Protein 3FRH (pdb70)

Structure (mmCIF, N/CA/C/O backbone):
data_3FRH
#
_entry.id   3FRH
#
_cell.length_a   50.856
_cell.length_b   48.304
_cell.length_c   54.558
_cell.angle_alpha   90.00
_cell.angle_beta   115.05
_cell.angle_gamma   90.00
#
_symmetry.space_group_name_H-M   'P 1 21 1'
#
loop_
_entity.id
_entity.type
_entity.pdbx_description
1 polymer '16S rRNA methylase'
2 non-polymer S-ADENOSYL-L-HOMOCYSTEINE
3 water water
#
loop_
_atom_site.group_PDB
_atom_site.id
_atom_site.type_symbol
_atom_site.label_atom_id
_atom_site.label_alt_id
_atom_site.label_comp_id
_atom_site.label_asym_id
_atom_site.label_entity_id
_atom_site.label_seq_id
_atom_site.pdbx_PDB_ins_code
_atom_site.Cartn_x
_atom_site.Cartn_y
_atom_site.Cartn_z
_atom_site.occupancy
_atom_site.B_iso_or_equiv
_atom_site.auth_seq_id
_atom_site.auth_comp_id
_atom_site.auth_asym_id
_atom_site.auth_atom_id
_atom_site.pdbx_PDB_model_num
ATOM 1 N N . TYR A 1 1 ? -13.165 9.416 29.586 1.00 23.27 -1 TYR A N 1
ATOM 2 C CA . TYR A 1 1 ? -13.461 8.880 28.260 1.00 23.13 -1 TYR A CA 1
ATOM 3 C C . TYR A 1 1 ? -14.513 9.731 27.556 1.00 20.90 -1 TYR A C 1
ATOM 4 O O . TYR A 1 1 ? -15.275 10.446 28.208 1.00 21.22 -1 TYR A O 1
ATOM 13 N N . PRO A 1 2 ? -14.556 9.668 26.214 1.00 18.31 0 PRO A N 1
ATOM 14 C CA . PRO A 1 2 ? -15.482 10.543 25.481 1.00 17.32 0 PRO A CA 1
ATOM 15 C C . PRO A 1 2 ? -16.954 10.198 25.734 1.00 16.95 0 PRO A C 1
ATOM 16 O O . PRO A 1 2 ? -17.388 9.054 25.583 1.00 17.47 0 PRO A O 1
ATOM 20 N N . MET A 1 3 ? -17.719 11.215 26.100 1.00 16.94 1 MET A N 1
ATOM 21 C CA . MET A 1 3 ? -19.105 11.036 26.493 1.00 17.49 1 MET A CA 1
ATOM 22 C C . MET A 1 3 ? -20.071 11.690 25.504 1.00 17.47 1 MET A C 1
ATOM 23 O O . MET A 1 3 ? -21.289 11.651 25.703 1.00 18.47 1 MET A O 1
ATOM 28 N N . ASN A 1 4 ? -19.519 12.267 24.437 1.00 16.85 2 ASN A N 1
ATOM 29 C CA . ASN A 1 4 ? -20.308 12.891 23.380 1.00 16.24 2 ASN A CA 1
ATOM 30 C C . ASN A 1 4 ? -19.562 12.787 22.049 1.00 14.20 2 ASN A C 1
ATOM 31 O O . ASN A 1 4 ? -18.380 12.432 22.018 1.00 13.57 2 ASN A O 1
ATOM 36 N N . ILE A 1 5 ? -20.255 13.085 20.954 1.00 13.23 3 ILE A N 1
ATOM 37 C CA . ILE A 1 5 ? -19.693 12.933 19.616 1.00 12.87 3 ILE A CA 1
ATOM 38 C C . ILE A 1 5 ? -18.434 13.775 19.420 1.00 12.49 3 ILE A C 1
ATOM 39 O O . ILE A 1 5 ? -17.427 13.286 18.907 1.00 11.85 3 ILE A O 1
ATOM 44 N N . ASN A 1 6 ? -18.486 15.043 19.807 1.00 13.65 4 ASN A N 1
ATOM 45 C CA . ASN A 1 6 ? -17.340 15.926 19.611 1.00 14.22 4 ASN A CA 1
ATOM 46 C C . ASN A 1 6 ? -16.069 15.404 20.278 1.00 13.65 4 ASN A C 1
ATOM 47 O O . ASN A 1 6 ? -14.991 15.401 19.683 1.00 13.86 4 ASN A O 1
ATOM 52 N N . ASP A 1 7 ? -16.202 14.963 21.521 1.00 13.86 5 ASP A N 1
ATOM 53 C CA . ASP A 1 7 ? -15.055 14.454 22.256 1.00 14.13 5 ASP A CA 1
ATOM 54 C C . ASP A 1 7 ? -14.562 13.125 21.681 1.00 13.57 5 ASP A C 1
ATOM 55 O O . ASP A 1 7 ? -13.363 12.862 21.647 1.00 13.59 5 ASP A O 1
ATOM 60 N N . ALA A 1 8 ? -15.484 12.290 21.219 1.00 12.54 6 ALA A N 1
ATOM 61 C CA . ALA A 1 8 ? -15.091 11.037 20.574 1.00 11.93 6 ALA A CA 1
ATOM 62 C C . ALA A 1 8 ? -14.335 11.313 19.271 1.00 11.12 6 ALA A C 1
ATOM 63 O O . ALA A 1 8 ? -13.352 10.645 18.951 1.00 12.01 6 ALA A O 1
ATOM 65 N N . LEU A 1 9 ? -14.814 12.300 18.517 1.00 10.90 7 LEU A N 1
ATOM 66 C CA . LEU A 1 9 ? -14.201 12.675 17.248 1.00 11.10 7 LEU A CA 1
ATOM 67 C C . LEU A 1 9 ? -12.762 13.125 17.465 1.00 11.26 7 LEU A C 1
ATOM 68 O O . LEU A 1 9 ? -11.839 12.704 16.757 1.00 11.55 7 LEU A O 1
ATOM 73 N N . THR A 1 10 ? -12.569 13.964 18.472 1.00 12.67 8 THR A N 1
ATOM 74 C CA . THR A 1 10 ? -11.241 14.460 18.792 1.00 14.69 8 THR A CA 1
ATOM 75 C C . THR A 1 10 ? -10.321 13.313 19.184 1.00 14.92 8 THR A C 1
ATOM 76 O O . THR A 1 10 ? -9.177 13.221 18.729 1.00 15.32 8 THR A O 1
ATOM 80 N N . SER A 1 11 ? -10.839 12.416 20.010 1.00 14.91 9 SER A N 1
ATOM 81 C CA . SER A 1 11 ? -10.068 11.265 20.450 1.00 16.21 9 SER A CA 1
ATOM 82 C C . SER A 1 11 ? -9.632 10.393 19.264 1.00 15.84 9 SER A C 1
ATOM 83 O O . SER A 1 11 ? -8.454 10.050 19.118 1.00 16.85 9 SER A O 1
ATOM 86 N N . ILE A 1 12 ? -10.584 10.042 18.408 1.00 14.32 10 ILE A N 1
ATOM 87 C CA . ILE A 1 12 ? -10.292 9.184 17.273 1.00 13.26 10 ILE A CA 1
ATOM 88 C C . ILE A 1 12 ? -9.291 9.826 16.309 1.00 12.88 10 ILE A C 1
ATOM 89 O O . ILE A 1 12 ? -8.361 9.176 15.849 1.00 13.61 10 ILE A O 1
ATOM 94 N N . LEU A 1 13 ? -9.456 11.114 16.032 1.00 12.98 11 LEU A N 1
ATOM 95 C CA . LEU A 1 13 ? -8.563 11.788 15.091 1.00 14.32 11 LEU A CA 1
ATOM 96 C C . LEU A 1 13 ? -7.164 11.989 15.658 1.00 15.85 11 LEU A C 1
ATOM 97 O O . LEU A 1 13 ? -6.212 12.187 14.909 1.00 16.78 11 LEU A O 1
ATOM 102 N N . ALA A 1 14 ? -7.042 11.929 16.981 1.00 16.51 12 ALA A N 1
ATOM 103 C CA . ALA A 1 14 ? -5.738 12.055 17.633 1.00 18.13 12 ALA A CA 1
ATOM 104 C C . ALA A 1 14 ? -4.991 10.724 17.645 1.00 19.05 12 ALA A C 1
ATOM 105 O O . ALA A 1 14 ? -3.781 10.684 17.883 1.00 20.23 12 ALA A O 1
ATOM 107 N N . SER A 1 15 ? -5.708 9.631 17.411 1.00 19.09 13 SER A N 1
ATOM 108 C CA . SER A 1 15 ? -5.107 8.302 17.476 1.00 19.09 13 SER A CA 1
ATOM 109 C C . SER A 1 15 ? -4.143 8.073 16.314 1.00 19.52 13 SER A C 1
ATOM 110 O O . SER A 1 15 ? -4.321 8.630 15.235 1.00 20.19 13 SER A O 1
ATOM 113 N N . LYS A 1 16 ? -3.109 7.263 16.523 1.00 20.33 14 LYS A N 1
ATOM 114 C CA . LYS A 1 16 ? -2.207 6.972 15.414 1.00 21.50 14 LYS A CA 1
ATOM 115 C C . LYS A 1 16 ? -2.933 6.227 14.290 1.00 20.53 14 LYS A C 1
ATOM 116 O O . LYS A 1 16 ? -2.652 6.432 13.112 1.00 21.26 14 LYS A O 1
ATOM 122 N N . LYS A 1 17 ? -3.898 5.394 14.660 1.00 19.29 15 LYS A N 1
ATOM 123 C CA . LYS A 1 17 ? -4.613 4.575 13.687 1.00 18.46 15 LYS A CA 1
ATOM 124 C C . LYS A 1 17 ? -5.462 5.391 12.699 1.00 16.05 15 LYS A C 1
ATOM 125 O O . LYS A 1 17 ? -5.444 5.128 11.498 1.00 15.93 15 LYS A O 1
ATOM 131 N N . TYR A 1 18 ? -6.187 6.389 13.199 1.00 14.06 16 TYR A N 1
ATOM 132 C CA . TYR A 1 18 ? -7.206 7.076 12.411 1.00 12.73 16 TYR A CA 1
ATOM 133 C C . TYR A 1 18 ? -6.889 8.531 12.090 1.00 12.16 16 TYR A C 1
ATOM 134 O O . TYR A 1 18 ? -7.711 9.229 11.502 1.00 12.08 16 TYR A O 1
ATOM 143 N N . ARG A 1 19 ? -5.690 8.991 12.417 1.00 13.07 17 ARG A N 1
ATOM 144 C CA . ARG A 1 19 ? -5.411 10.406 12.254 1.00 13.74 17 ARG A CA 1
ATOM 145 C C . ARG A 1 19 ? -5.452 10.927 10.811 1.00 12.45 17 ARG A C 1
ATOM 146 O O . ARG A 1 19 ? -5.637 12.130 10.607 1.00 13.31 17 ARG A O 1
ATOM 154 N N . ALA A 1 20 ? -5.282 10.054 9.820 1.00 11.24 18 ALA A N 1
ATOM 155 C CA . ALA A 1 20 ? -5.302 10.499 8.429 1.00 10.23 18 ALA A CA 1
ATOM 156 C C . ALA A 1 20 ? -6.682 10.382 7.779 1.00 8.17 18 ALA A C 1
ATOM 157 O O . ALA A 1 20 ? -6.832 10.673 6.594 1.00 8.61 18 ALA A O 1
ATOM 159 N N . LEU A 1 21 ? -7.684 9.958 8.540 1.00 7.70 19 LEU A N 1
ATOM 160 C CA . LEU A 1 21 ? -9.040 9.811 8.013 1.00 8.33 19 LEU A CA 1
ATOM 161 C C . LEU A 1 21 ? -9.769 11.136 7.876 1.00 7.45 19 LEU A C 1
ATOM 162 O O . LEU A 1 21 ? -9.665 12.018 8.724 1.00 9.01 19 LEU A O 1
ATOM 167 N N . CYS A 1 22 ? -10.557 11.260 6.816 1.00 7.01 20 CYS A N 1
ATOM 168 C CA . CYS A 1 22 ? -11.453 12.389 6.639 1.00 6.88 20 CYS A CA 1
ATOM 169 C C . CYS A 1 22 ? -12.252 12.641 7.922 1.00 7.01 20 CYS A C 1
ATOM 170 O O . CYS A 1 22 ? -12.973 11.767 8.382 1.00 7.11 20 CYS A O 1
ATOM 173 N N . PRO A 1 23 ? -12.146 13.844 8.507 1.00 7.80 21 PRO A N 1
ATOM 174 C CA . PRO A 1 23 ? -12.917 14.106 9.732 1.00 8.36 21 PRO A CA 1
ATOM 175 C C . PRO A 1 23 ? -14.430 13.943 9.544 1.00 7.70 21 PRO A C 1
ATOM 176 O O . PRO A 1 23 ? -15.118 13.519 10.475 1.00 8.32 21 PRO A O 1
ATOM 180 N N . ASP A 1 24 ? -14.940 14.262 8.355 1.00 8.05 22 ASP A N 1
ATOM 181 C CA . ASP A 1 24 ? -16.362 14.091 8.081 1.00 8.09 22 ASP A CA 1
ATOM 182 C C . ASP A 1 24 ? -16.789 12.639 8.204 1.00 6.85 22 ASP A C 1
ATOM 183 O O . ASP A 1 24 ? -17.910 12.356 8.629 1.00 7.18 22 ASP A O 1
ATOM 188 N N . THR A 1 25 ? -15.920 11.720 7.787 1.00 6.35 23 THR A N 1
ATOM 189 C CA . THR A 1 25 ? -16.203 10.301 7.910 1.00 5.92 23 THR A CA 1
ATOM 190 C C . THR A 1 25 ? -16.333 9.904 9.371 1.00 5.90 23 THR A C 1
ATOM 191 O O . THR A 1 25 ? -17.249 9.179 9.766 1.00 6.43 23 THR A O 1
ATOM 195 N N . VAL A 1 26 ? -15.377 10.355 10.179 1.00 6.43 24 VAL A N 1
ATOM 196 C CA . VAL A 1 26 ? -15.417 10.034 11.594 1.00 6.95 24 VAL A CA 1
ATOM 197 C C . VAL A 1 26 ? -16.699 10.569 12.226 1.00 6.80 24 VAL A C 1
ATOM 198 O O . VAL A 1 26 ? -17.378 9.859 12.966 1.00 7.33 24 VAL A O 1
ATOM 202 N N . ARG A 1 27 ? -17.059 11.808 11.906 1.00 7.03 25 ARG A N 1
ATOM 203 C CA . ARG A 1 27 ? -18.274 12.357 12.477 1.00 7.83 25 ARG A CA 1
ATOM 204 C C . ARG A 1 27 ? -19.518 11.642 11.963 1.00 7.45 25 ARG A C 1
ATOM 205 O O . ARG A 1 27 ? -20.444 11.390 12.737 1.00 8.06 25 ARG A O 1
ATOM 213 N N . ARG A 1 28 ? -19.545 11.306 10.672 1.00 7.65 26 ARG A N 1
ATOM 214 C CA . ARG A 1 28 ? -20.685 10.593 10.096 1.00 7.83 26 ARG A CA 1
ATOM 215 C C . ARG A 1 28 ? -20.932 9.281 10.823 1.00 7.20 26 ARG A C 1
ATOM 216 O O . ARG A 1 28 ? -22.056 8.978 11.232 1.00 8.23 26 ARG A O 1
ATOM 224 N N . ILE A 1 29 ? -19.868 8.508 10.987 1.00 6.83 27 ILE A N 1
ATOM 225 C CA . ILE A 1 29 ? -19.985 7.222 11.644 1.00 7.38 27 ILE A CA 1
ATOM 226 C C . ILE A 1 29 ? -20.371 7.377 13.115 1.00 6.48 27 ILE A C 1
ATOM 227 O O . ILE A 1 29 ? -21.246 6.679 13.609 1.00 7.00 27 ILE A O 1
ATOM 232 N N . LEU A 1 30 ? -19.720 8.287 13.826 1.00 6.39 28 LEU A N 1
ATOM 233 C CA . LEU A 1 30 ? -20.064 8.488 15.233 1.00 6.48 28 LEU A CA 1
ATOM 234 C C . LEU A 1 30 ? -21.514 8.899 15.388 1.00 6.57 28 LEU A C 1
ATOM 235 O O . LEU A 1 30 ? -22.186 8.462 16.322 1.00 7.21 28 LEU A O 1
ATOM 240 N N . THR A 1 31 ? -21.998 9.773 14.509 1.00 6.37 29 THR A N 1
ATOM 241 C CA . THR A 1 31 ? -23.352 10.288 14.631 1.00 7.63 29 THR A CA 1
ATOM 242 C C . THR A 1 31 ? -24.359 9.176 14.349 1.00 7.30 29 THR A C 1
ATOM 243 O O . THR A 1 31 ? -25.350 9.032 15.073 1.00 8.25 29 THR A O 1
ATOM 247 N N . GLU A 1 32 ? -24.111 8.381 13.315 1.00 7.32 30 GLU A N 1
ATOM 248 C CA . GLU A 1 32 ? -24.984 7.254 13.041 1.00 8.95 30 GLU A CA 1
ATOM 249 C C . GLU A 1 32 ? -24.985 6.294 14.221 1.00 8.54 30 GLU A C 1
ATOM 250 O O . GLU A 1 32 ? -26.042 5.814 14.655 1.00 9.49 30 GLU A O 1
ATOM 256 N N . GLU A 1 33 ? -23.801 5.975 14.734 1.00 7.56 31 GLU A N 1
ATOM 257 C CA . GLU A 1 33 ? -23.746 5.038 15.845 1.00 7.84 31 GLU A CA 1
ATOM 258 C C . GLU A 1 33 ? -24.443 5.598 17.090 1.00 8.17 31 GLU A C 1
ATOM 259 O O . GLU A 1 33 ? -25.108 4.859 17.817 1.00 9.04 31 GLU A O 1
ATOM 265 N N . TRP A 1 34 ? -24.307 6.896 17.338 1.00 7.96 32 TRP A N 1
ATOM 266 C CA . TRP A 1 34 ? -24.941 7.500 18.504 1.00 8.73 32 TRP A CA 1
ATOM 267 C C . TRP A 1 34 ? -26.460 7.316 18.455 1.00 8.77 32 TRP A C 1
ATOM 268 O O . TRP A 1 34 ? -27.119 7.175 19.496 1.00 9.38 32 TRP A O 1
ATOM 279 N N . GLY A 1 35 ? -27.001 7.308 17.242 1.00 8.63 33 GLY A N 1
ATOM 280 C CA . GLY A 1 35 ? -28.426 7.153 17.048 1.00 9.86 33 GLY A CA 1
ATOM 281 C C . GLY A 1 35 ? -28.990 5.800 17.435 1.00 9.96 33 GLY A C 1
ATOM 282 O O . GLY A 1 35 ? -30.212 5.635 17.491 1.00 11.63 33 GLY A O 1
ATOM 283 N N . ARG A 1 36 ? -28.116 4.834 17.715 1.00 9.42 34 ARG A N 1
ATOM 284 C CA . ARG A 1 36 ? -28.555 3.507 18.140 1.00 10.12 34 ARG A CA 1
ATOM 285 C C . ARG A 1 36 ? -28.859 3.452 19.638 1.00 9.82 34 ARG A C 1
ATOM 286 O O . ARG A 1 36 ? -29.356 2.446 20.141 1.00 10.31 34 ARG A O 1
ATOM 294 N N . HIS A 1 37 ? -28.547 4.531 20.353 1.00 8.70 35 HIS A N 1
ATOM 295 C CA . HIS A 1 37 ? -28.924 4.667 21.772 1.00 9.49 35 HIS A CA 1
ATOM 296 C C . HIS A 1 37 ? -28.289 3.616 22.678 1.00 9.39 35 HIS A C 1
ATOM 297 O O . HIS A 1 37 ? -28.901 3.134 23.620 1.00 10.58 35 HIS A O 1
ATOM 304 N N . LYS A 1 38 ? -27.037 3.291 22.391 1.00 9.03 36 LYS A N 1
ATOM 305 C CA . LYS A 1 38 ? -26.214 2.483 23.276 1.00 9.17 36 LYS A CA 1
ATOM 306 C C . LYS A 1 38 ? -25.381 3.414 24.156 1.00 9.17 36 LYS A C 1
ATOM 307 O O . LYS A 1 38 ? -25.353 4.623 23.949 1.00 9.87 36 LYS A O 1
ATOM 313 N N . SER A 1 39 ? -24.683 2.859 25.138 1.00 9.21 37 SER A N 1
ATOM 314 C CA . SER A 1 39 ? -23.853 3.703 26.003 1.00 9.50 37 SER A CA 1
ATOM 315 C C . SER A 1 39 ? -22.760 4.416 25.214 1.00 9.22 37 SER A C 1
ATOM 316 O O . SER A 1 39 ? -22.331 3.930 24.164 1.00 9.03 37 SER A O 1
ATOM 319 N N . PRO A 1 40 ? -22.276 5.568 25.721 1.00 8.91 38 PRO A N 1
ATOM 320 C CA . PRO A 1 40 ? -21.156 6.214 25.031 1.00 8.94 38 PRO A CA 1
ATOM 321 C C . PRO A 1 40 ? -19.972 5.263 24.809 1.00 8.61 38 PRO A C 1
ATOM 322 O O . PRO A 1 40 ? -19.389 5.252 23.712 1.00 9.22 38 PRO A O 1
ATOM 326 N N . LYS A 1 41 ? -19.625 4.455 25.805 1.00 9.30 39 LYS A N 1
ATOM 327 C CA . LYS A 1 41 ? -18.519 3.531 25.640 1.00 10.36 39 LYS A CA 1
ATOM 328 C C . LYS A 1 41 ? -18.758 2.549 24.486 1.00 10.25 39 LYS A C 1
ATOM 329 O O . LYS A 1 41 ? -17.896 2.367 23.623 1.00 10.36 39 LYS A O 1
ATOM 335 N N . GLN A 1 42 ? -19.929 1.924 24.456 1.00 9.52 40 GLN A N 1
ATOM 336 C CA . GLN A 1 42 ? -20.226 0.942 23.411 1.00 9.69 40 GLN A CA 1
ATOM 337 C C . GLN A 1 42 ? -20.302 1.610 22.042 1.00 9.29 40 GLN A C 1
ATOM 338 O O . GLN A 1 42 ? -19.894 1.041 21.032 1.00 9.52 40 GLN A O 1
ATOM 344 N N . THR A 1 43 ? -20.829 2.821 22.019 1.00 8.68 41 THR A N 1
ATOM 345 C CA . THR A 1 43 ? -20.992 3.564 20.784 1.00 8.48 41 THR A CA 1
ATOM 346 C C . THR A 1 43 ? -19.642 3.876 20.162 1.00 7.77 41 THR A C 1
ATOM 347 O O . THR A 1 43 ? -19.452 3.708 18.956 1.00 8.09 41 THR A O 1
ATOM 351 N N . VAL A 1 44 ? -18.704 4.353 20.970 1.00 8.37 42 VAL A N 1
ATOM 352 C CA . VAL A 1 44 ? -17.387 4.694 20.457 1.00 9.80 42 VAL A CA 1
ATOM 353 C C . VAL A 1 44 ? -16.676 3.438 19.952 1.00 10.07 42 VAL A C 1
ATOM 354 O O . VAL A 1 44 ? -16.004 3.466 18.916 1.00 10.41 42 VAL A O 1
ATOM 358 N N . GLU A 1 45 ? -16.845 2.328 20.662 1.00 11.26 43 GLU A N 1
ATOM 359 C CA . GLU A 1 45 ? -16.275 1.066 20.218 1.00 12.04 43 GLU A CA 1
ATOM 360 C C . GLU A 1 45 ? -16.876 0.630 18.877 1.00 10.65 43 GLU A C 1
ATOM 361 O O . GLU A 1 45 ? -16.154 0.189 17.980 1.00 10.89 43 GLU A O 1
ATOM 367 N N . ALA A 1 46 ? -18.192 0.771 18.729 1.00 9.88 44 ALA A N 1
ATOM 368 C CA . ALA A 1 46 ? -18.860 0.410 17.478 1.00 9.60 44 ALA A CA 1
ATOM 369 C C . ALA A 1 46 ? -18.382 1.288 16.334 1.00 8.80 44 ALA A C 1
ATOM 370 O O . ALA A 1 46 ? -18.190 0.824 15.209 1.00 9.46 44 ALA A O 1
ATOM 372 N N . ALA A 1 47 ? -18.187 2.564 16.622 1.00 8.61 45 ALA A N 1
ATOM 373 C CA . ALA A 1 47 ? -17.676 3.486 15.616 1.00 8.49 45 ALA A CA 1
ATOM 374 C C . ALA A 1 47 ? -16.259 3.093 15.194 1.00 8.29 45 ALA A C 1
ATOM 375 O O . ALA A 1 47 ? -15.953 3.062 14.004 1.00 8.51 45 ALA A O 1
ATOM 377 N N . ARG A 1 48 ? -15.391 2.797 16.162 1.00 8.72 46 ARG A N 1
ATOM 378 C CA . ARG A 1 48 ? -14.035 2.387 15.835 1.00 9.60 46 ARG A CA 1
ATOM 379 C C . ARG A 1 48 ? -14.025 1.125 14.985 1.00 9.70 46 ARG A C 1
ATOM 380 O O . ARG A 1 48 ? -13.230 1.012 14.053 1.00 10.17 46 ARG A O 1
ATOM 388 N N . THR A 1 49 ? -14.903 0.177 15.296 1.00 10.20 47 THR A N 1
ATOM 389 C CA . THR A 1 49 ? -15.002 -1.044 14.504 1.00 11.05 47 THR A CA 1
ATOM 390 C C . THR A 1 49 ? -15.367 -0.728 13.056 1.00 10.67 47 THR A C 1
ATOM 391 O O . THR A 1 49 ? -14.797 -1.297 12.122 1.00 11.24 47 THR A O 1
ATOM 395 N N . ARG A 1 50 ? -16.314 0.184 12.865 1.00 9.57 48 ARG A N 1
ATOM 396 C CA . ARG A 1 50 ? -16.680 0.567 11.511 1.00 9.64 48 ARG A CA 1
ATOM 397 C C . ARG A 1 50 ? -15.549 1.280 10.803 1.00 8.68 48 ARG A C 1
ATOM 398 O O . ARG A 1 50 ? -15.298 1.021 9.627 1.00 9.65 48 ARG A O 1
ATOM 406 N N . LEU A 1 51 ? -14.867 2.185 11.497 1.00 8.59 49 LEU A N 1
ATOM 407 C CA . LEU A 1 51 ? -13.744 2.892 10.889 1.00 8.67 49 LEU A CA 1
ATOM 408 C C . LEU A 1 51 ? -12.620 1.933 10.509 1.00 9.18 49 LEU A C 1
ATOM 409 O O . LEU A 1 51 ? -11.973 2.103 9.481 1.00 10.10 49 LEU A O 1
ATOM 414 N N . HIS A 1 52 ? -12.406 0.915 11.328 1.00 9.99 50 HIS A N 1
ATOM 415 C CA . HIS A 1 52 ? -11.428 -0.100 11.022 1.00 11.59 50 HIS A CA 1
ATOM 416 C C . HIS A 1 52 ? -11.752 -0.780 9.685 1.00 11.56 50 HIS A C 1
ATOM 417 O O . HIS A 1 52 ? -10.858 -1.012 8.859 1.00 12.64 50 HIS A O 1
ATOM 424 N N . GLY A 1 53 ? -13.034 -1.063 9.458 1.00 12.11 51 GLY A N 1
ATOM 425 C CA . GLY A 1 53 ? -13.472 -1.659 8.208 1.00 12.74 51 GLY A CA 1
ATOM 426 C C . GLY A 1 53 ? -13.337 -0.720 7.021 1.00 12.36 51 GLY A C 1
ATOM 427 O O . GLY A 1 53 ? -12.972 -1.135 5.930 1.00 13.87 51 GLY A O 1
ATOM 428 N N . ILE A 1 54 ? -13.633 0.555 7.243 1.00 11.71 52 ILE A N 1
ATOM 429 C CA . ILE A 1 54 ? -13.554 1.561 6.196 1.00 11.99 52 ILE A CA 1
ATOM 430 C C . ILE A 1 54 ? -12.101 1.803 5.776 1.00 12.78 52 ILE A C 1
ATOM 431 O O . ILE A 1 54 ? -11.794 1.886 4.586 1.00 12.61 52 ILE A O 1
ATOM 436 N N . CYS A 1 55 ? -11.208 1.914 6.754 1.00 15.51 53 CYS A N 1
ATOM 437 C CA . CYS A 1 55 ? -9.790 2.029 6.447 1.00 17.44 53 CYS A CA 1
ATOM 438 C C . CYS A 1 55 ? -9.306 0.764 5.767 1.00 17.42 53 CYS A C 1
ATOM 439 O O . CYS A 1 55 ? -8.515 0.812 4.824 1.00 18.71 53 CYS A O 1
ATOM 442 N N . GLY A 1 56 ? -9.782 -0.370 6.255 1.00 18.07 54 GLY A N 1
ATOM 443 C CA . GLY A 1 56 ? -9.508 -1.646 5.635 1.00 17.36 54 GLY A CA 1
ATOM 444 C C . GLY A 1 56 ? -8.039 -1.995 5.625 1.00 15.57 54 GLY A C 1
ATOM 445 O O . GLY A 1 56 ? -7.257 -1.572 6.474 1.00 17.72 54 GLY A O 1
ATOM 446 N N . ALA A 1 57 ? -7.665 -2.774 4.631 1.00 12.13 55 ALA A N 1
ATOM 447 C CA . ALA A 1 57 ? -6.338 -3.337 4.558 1.00 9.50 55 ALA A CA 1
ATOM 448 C C . ALA A 1 57 ? -5.605 -2.801 3.328 1.00 6.94 55 ALA A C 1
ATOM 449 O O . ALA A 1 57 ? -4.618 -3.382 2.889 1.00 7.15 55 ALA A O 1
ATOM 451 N N . TYR A 1 58 ? -6.066 -1.691 2.769 1.00 6.78 56 TYR A N 1
ATOM 452 C CA . TYR A 1 58 ? -5.511 -1.244 1.494 1.00 6.68 56 TYR A CA 1
ATOM 453 C C . TYR A 1 58 ? -4.052 -0.813 1.570 1.00 6.67 56 TYR A C 1
ATOM 454 O O . TYR A 1 58 ? -3.263 -1.133 0.667 1.00 7.61 56 TYR A O 1
ATOM 463 N N . VAL A 1 59 ? -3.736 -0.045 2.613 1.00 6.79 57 VAL A N 1
ATOM 464 C CA . VAL A 1 59 ? -2.419 0.557 2.797 1.00 6.96 57 VAL A CA 1
ATOM 465 C C . VAL A 1 59 ? -2.110 0.635 4.282 1.00 7.24 57 VAL A C 1
ATOM 466 O O . VAL A 1 59 ? -2.989 0.443 5.129 1.00 8.45 57 VAL A O 1
ATOM 470 N N . THR A 1 60 ? -0.853 0.933 4.585 1.00 7.00 58 THR A N 1
ATOM 471 C CA . THR A 1 60 ? -0.425 1.250 5.944 1.00 7.82 58 THR A CA 1
ATOM 472 C C . THR A 1 60 ? 0.487 2.467 5.861 1.00 7.81 58 THR A C 1
ATOM 473 O O . THR A 1 60 ? 0.939 2.835 4.778 1.00 7.90 58 THR A O 1
ATOM 477 N N . PRO A 1 61 ? 0.816 3.077 7.010 1.00 8.76 59 PRO A N 1
ATOM 478 C CA . PRO A 1 61 ? 1.779 4.185 6.949 1.00 9.54 59 PRO A CA 1
ATOM 479 C C . PRO A 1 61 ? 3.089 3.777 6.271 1.00 9.83 59 PRO A C 1
ATOM 480 O O . PRO A 1 61 ? 3.647 4.543 5.482 1.00 9.96 59 PRO A O 1
ATOM 484 N N . GLU A 1 62 ? 3.561 2.571 6.552 1.00 9.41 60 GLU A N 1
ATOM 485 C CA . GLU A 1 62 ? 4.785 2.096 5.931 1.00 9.60 60 GLU A CA 1
ATOM 486 C C . GLU A 1 62 ? 4.636 1.840 4.436 1.00 8.27 60 GLU A C 1
ATOM 487 O O . GLU A 1 62 ? 5.552 2.150 3.673 1.00 9.24 60 GLU A O 1
ATOM 493 N N . SER A 1 63 ? 3.504 1.290 4.001 1.00 7.74 61 SER A N 1
ATOM 494 C CA . SER A 1 63 ? 3.346 1.083 2.557 1.00 7.73 61 SER A CA 1
ATOM 495 C C . SER A 1 63 ? 3.239 2.409 1.805 1.00 7.27 61 SER A C 1
ATOM 496 O O . SER A 1 63 ? 3.686 2.520 0.664 1.00 7.60 61 SER A O 1
ATOM 499 N N . LEU A 1 64 ? 2.649 3.413 2.442 1.00 7.30 62 LEU A N 1
ATOM 500 C CA . LEU A 1 64 ? 2.543 4.732 1.834 1.00 7.93 62 LEU A CA 1
ATOM 501 C C . LEU A 1 64 ? 3.923 5.381 1.712 1.00 8.01 62 LEU A C 1
ATOM 502 O O . LEU A 1 64 ? 4.247 5.995 0.700 1.00 8.58 62 LEU A O 1
ATOM 507 N N . LYS A 1 65 ? 4.737 5.236 2.755 1.00 8.81 63 LYS A N 1
ATOM 508 C CA . LYS A 1 65 ? 6.099 5.737 2.712 1.00 9.42 63 LYS A CA 1
ATOM 509 C C . LYS A 1 65 ? 6.873 5.044 1.580 1.00 8.98 63 LYS A C 1
ATOM 510 O O . LYS A 1 65 ? 7.622 5.679 0.834 1.00 10.37 63 LYS A O 1
ATOM 516 N N . ALA A 1 66 ? 6.687 3.738 1.452 1.00 8.70 64 ALA A N 1
ATOM 517 C CA . ALA A 1 66 ? 7.364 3.003 0.398 1.00 8.90 64 ALA A CA 1
ATOM 518 C C . ALA A 1 66 ? 6.870 3.410 -0.986 1.00 8.71 64 ALA A C 1
ATOM 519 O O . ALA A 1 66 ? 7.646 3.432 -1.947 1.00 9.74 64 ALA A O 1
ATOM 521 N N . ALA A 1 67 ? 5.582 3.732 -1.100 1.00 8.14 65 ALA A N 1
ATOM 522 C CA . ALA A 1 67 ? 5.060 4.185 -2.385 1.00 8.22 65 ALA A CA 1
ATOM 523 C C . ALA A 1 67 ? 5.668 5.528 -2.786 1.00 8.25 65 ALA A C 1
ATOM 524 O O . ALA A 1 67 ? 6.016 5.740 -3.949 1.00 9.09 65 ALA A O 1
ATOM 526 N N . ALA A 1 68 ? 5.794 6.436 -1.824 1.00 8.80 66 ALA A N 1
ATOM 527 C CA . ALA A 1 68 ? 6.459 7.711 -2.068 1.00 10.23 66 ALA A CA 1
ATOM 528 C C . ALA A 1 68 ? 7.915 7.537 -2.507 1.00 10.73 66 ALA A C 1
ATOM 529 O O . ALA A 1 68 ? 8.383 8.209 -3.428 1.00 11.09 66 ALA A O 1
ATOM 531 N N . ALA A 1 69 ? 8.629 6.629 -1.851 1.00 11.07 67 ALA A N 1
ATOM 532 C CA . ALA A 1 69 ? 10.007 6.339 -2.226 1.00 11.74 67 ALA A CA 1
ATOM 533 C C . ALA A 1 69 ? 10.072 5.791 -3.650 1.00 11.65 67 ALA A C 1
ATOM 534 O O . ALA A 1 69 ? 10.953 6.173 -4.427 1.00 13.15 67 ALA A O 1
ATOM 536 N N . ALA A 1 70 ? 9.140 4.907 -3.998 1.00 10.92 68 ALA A N 1
ATOM 537 C CA . ALA A 1 70 ? 9.092 4.353 -5.346 1.00 11.14 68 ALA A CA 1
ATOM 538 C C . ALA A 1 70 ? 8.889 5.459 -6.383 1.00 11.02 68 ALA A C 1
ATOM 539 O O . ALA A 1 70 ? 9.571 5.500 -7.408 1.00 12.06 68 ALA A O 1
ATOM 541 N N . LEU A 1 71 ? 7.946 6.355 -6.117 1.00 10.69 69 LEU A N 1
ATOM 542 C CA . LEU A 1 71 ? 7.705 7.476 -7.025 1.00 10.81 69 LEU A CA 1
ATOM 543 C C . LEU A 1 71 ? 8.927 8.373 -7.163 1.00 12.19 69 LEU A C 1
ATOM 544 O O . LEU A 1 71 ? 9.219 8.854 -8.250 1.00 12.65 69 LEU A O 1
ATOM 549 N N . SER A 1 72 ? 9.644 8.592 -6.068 1.00 13.07 70 SER A N 1
ATOM 550 C CA . SER A 1 72 ? 10.835 9.431 -6.121 1.00 15.54 70 SER A CA 1
ATOM 551 C C . SER A 1 72 ? 11.899 8.805 -7.016 1.00 16.19 70 SER A C 1
ATOM 552 O O . SER A 1 72 ? 12.703 9.510 -7.630 1.00 17.73 70 SER A O 1
ATOM 555 N N . ALA A 1 73 ? 11.893 7.477 -7.096 1.00 16.03 71 ALA A N 1
ATOM 556 C CA . ALA A 1 73 ? 12.816 6.745 -7.957 1.00 17.04 71 ALA A CA 1
ATOM 557 C C . ALA A 1 73 ? 12.250 6.529 -9.359 1.00 17.34 71 ALA A C 1
ATOM 558 O O . ALA A 1 73 ? 12.891 5.895 -10.192 1.00 18.79 71 ALA A O 1
ATOM 560 N N . GLY A 1 74 ? 11.043 7.031 -9.607 1.00 16.32 72 GLY A N 1
ATOM 561 C CA . GLY A 1 74 ? 10.415 6.911 -10.913 1.00 16.57 72 GLY A CA 1
ATOM 562 C C . GLY A 1 74 ? 9.728 5.581 -11.179 1.00 16.31 72 GLY A C 1
ATOM 563 O O . GLY A 1 74 ? 9.324 5.303 -12.308 1.00 18.44 72 GLY A O 1
ATOM 564 N N . ASP A 1 75 ? 9.569 4.770 -10.140 1.00 14.20 73 ASP A N 1
ATOM 565 C CA . ASP A 1 75 ? 9.002 3.428 -10.273 1.00 13.78 73 ASP A CA 1
ATOM 566 C C . ASP A 1 75 ? 7.501 3.438 -9.956 1.00 11.61 73 ASP A C 1
ATOM 567 O O . ASP A 1 75 ? 7.073 3.070 -8.855 1.00 10.98 73 ASP A O 1
ATOM 572 N N . VAL A 1 76 ? 6.709 3.866 -10.932 1.00 11.61 74 VAL A N 1
ATOM 573 C CA . VAL A 1 76 ? 5.271 4.015 -10.742 1.00 10.49 74 VAL A CA 1
ATOM 574 C C . VAL A 1 76 ? 4.605 2.657 -10.522 1.00 9.25 74 VAL A C 1
ATOM 575 O O . VAL A 1 76 ? 3.698 2.539 -9.692 1.00 9.15 74 VAL A O 1
ATOM 579 N N . LYS A 1 77 ? 5.060 1.629 -11.241 1.00 9.80 75 LYS A N 1
ATOM 580 C CA . LYS A 1 77 ? 4.499 0.292 -11.054 1.00 10.56 75 LYS A CA 1
ATOM 581 C C . LYS A 1 77 ? 4.647 -0.183 -9.608 1.00 9.72 75 LYS A C 1
ATOM 582 O O . LYS A 1 77 ? 3.718 -0.755 -9.047 1.00 9.72 75 LYS A O 1
ATOM 588 N N . LYS A 1 78 ? 5.820 0.036 -9.015 1.00 10.50 76 LYS A N 1
ATOM 589 C CA . LYS A 1 78 ? 6.026 -0.359 -7.635 1.00 10.81 76 LYS A CA 1
ATOM 590 C C . LYS A 1 78 ? 5.078 0.426 -6.721 1.00 9.19 76 LYS A C 1
ATOM 591 O O . LYS A 1 78 ? 4.481 -0.138 -5.801 1.00 9.34 76 LYS A O 1
ATOM 597 N N . ALA A 1 79 ? 4.936 1.724 -6.961 1.00 8.39 77 ALA A N 1
ATOM 598 C CA . ALA A 1 79 ? 3.996 2.499 -6.159 1.00 7.85 77 ALA A CA 1
ATOM 599 C C . ALA A 1 79 ? 2.571 1.930 -6.259 1.00 6.83 77 ALA A C 1
ATOM 600 O O . ALA A 1 79 ? 1.879 1.781 -5.251 1.00 7.26 77 ALA A O 1
ATOM 602 N N . LEU A 1 80 ? 2.131 1.620 -7.481 1.00 7.31 78 LEU A N 1
ATOM 603 C CA . LEU A 1 80 ? 0.812 1.018 -7.694 1.00 7.74 78 LEU A CA 1
ATOM 604 C C . LEU A 1 80 ? 0.667 -0.306 -6.947 1.00 8.22 78 LEU A C 1
ATOM 605 O O . LEU A 1 80 ? -0.401 -0.640 -6.448 1.00 9.16 78 LEU A O 1
ATOM 610 N N . SER A 1 81 ? 1.744 -1.068 -6.866 1.00 8.35 79 SER A N 1
ATOM 611 C CA . SER A 1 81 ? 1.666 -2.346 -6.185 1.00 9.39 79 SER A CA 1
ATOM 612 C C . SER A 1 81 ? 1.467 -2.200 -4.675 1.00 8.85 79 SER A C 1
ATOM 613 O O . SER A 1 81 ? 1.196 -3.191 -4.000 1.00 10.19 79 SER A O 1
ATOM 616 N N . LEU A 1 82 ? 1.608 -0.979 -4.154 1.00 7.81 80 LEU A N 1
ATOM 617 C CA . LEU A 1 82 ? 1.546 -0.728 -2.719 1.00 7.27 80 LEU A CA 1
ATOM 618 C C . LEU A 1 82 ? 0.179 -0.261 -2.209 1.00 7.28 80 LEU A C 1
ATOM 619 O O . LEU A 1 82 ? 0.051 0.094 -1.042 1.00 7.79 80 LEU A O 1
ATOM 624 N N . HIS A 1 83 ? -0.845 -0.286 -3.066 1.00 7.24 81 HIS A N 1
ATOM 625 C CA . HIS A 1 83 ? -2.235 -0.184 -2.618 1.00 6.88 81 HIS A CA 1
ATOM 626 C C . HIS A 1 83 ? -2.885 -1.489 -3.032 1.00 6.28 81 HIS A C 1
ATOM 627 O O . HIS A 1 83 ? -2.745 -1.896 -4.196 1.00 7.03 81 HIS A O 1
ATOM 634 N N . ALA A 1 84 ? -3.584 -2.158 -2.121 1.00 6.30 82 ALA A N 1
ATOM 635 C CA . ALA A 1 84 ? -4.119 -3.483 -2.441 1.00 6.83 82 ALA A CA 1
ATOM 636 C C . ALA A 1 84 ? -4.994 -3.512 -3.698 1.00 6.61 82 ALA A C 1
ATOM 637 O O . ALA A 1 84 ? -4.998 -4.499 -4.431 1.00 7.48 82 ALA A O 1
ATOM 639 N N . SER A 1 85 ? -5.780 -2.463 -3.92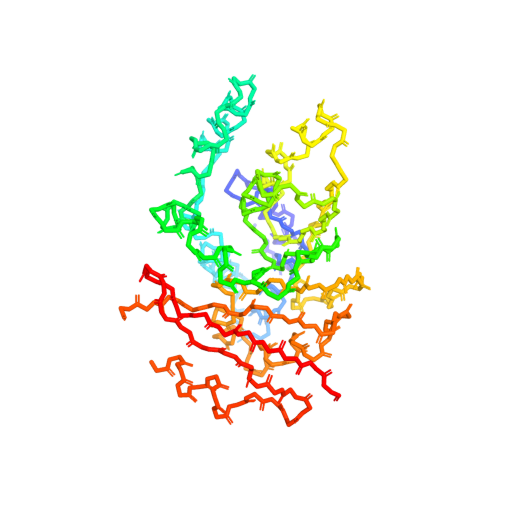9 1.00 6.68 83 SER A N 1
ATOM 640 C CA . SER A 1 85 ? -6.708 -2.476 -5.066 1.00 7.27 83 SER A CA 1
ATOM 641 C C . SER A 1 85 ? -5.998 -2.321 -6.414 1.00 7.85 83 SER A C 1
ATOM 642 O O . SER A 1 85 ? -6.366 -2.976 -7.381 1.00 10.25 83 SER A O 1
ATOM 645 N N . THR A 1 86 ? -5.001 -1.446 -6.475 1.00 7.37 84 THR A N 1
ATOM 646 C CA . THR A 1 86 ? -4.200 -1.312 -7.687 1.00 7.89 84 THR A CA 1
ATOM 647 C C . THR A 1 86 ? -3.281 -2.503 -7.894 1.00 8.61 84 THR A C 1
ATOM 648 O O . THR A 1 86 ? -3.014 -2.883 -9.041 1.00 10.08 84 THR A O 1
ATOM 652 N N . LYS A 1 87 ? -2.815 -3.124 -6.812 1.00 8.27 85 LYS A N 1
ATOM 653 C CA . LYS A 1 87 ? -1.989 -4.307 -6.962 1.00 8.92 85 LYS A CA 1
ATOM 654 C C . LYS A 1 87 ? -2.773 -5.414 -7.655 1.00 10.32 85 LYS A C 1
ATOM 655 O O . LYS A 1 87 ? -2.234 -6.084 -8.527 1.00 12.09 85 LYS A O 1
ATOM 661 N N . GLU A 1 88 ? -4.037 -5.596 -7.265 1.00 11.19 86 GLU A N 1
ATOM 662 C CA . GLU A 1 88 ? -4.949 -6.548 -7.916 1.00 13.14 86 GLU A CA 1
ATOM 663 C C . GLU A 1 88 ? -5.084 -6.277 -9.430 1.00 12.87 86 GLU A C 1
ATOM 664 O O . GLU A 1 88 ? -5.243 -7.206 -10.230 1.00 15.91 86 GLU A O 1
ATOM 670 N N . ARG A 1 89 ? -5.028 -4.996 -9.796 1.00 12.72 87 ARG A N 1
ATOM 671 C CA . ARG A 1 89 ? -5.236 -4.514 -11.172 1.00 12.49 87 ARG A CA 1
ATOM 672 C C . ARG A 1 89 ? -3.978 -4.634 -12.039 1.00 11.42 87 ARG A C 1
ATOM 673 O O . ARG A 1 89 ? -4.057 -4.558 -13.261 1.00 10.14 87 ARG A O 1
ATOM 681 N N . LEU A 1 90 ? -2.817 -4.784 -11.411 1.00 12.04 88 LEU A N 1
ATOM 682 C CA . LEU A 1 90 ? -1.565 -4.594 -12.134 1.00 13.06 88 LEU A CA 1
ATOM 683 C C . LEU A 1 90 ? -1.405 -5.477 -13.354 1.00 13.87 88 LEU A C 1
ATOM 684 O O . LEU A 1 90 ? -1.001 -5.006 -14.412 1.00 15.97 88 LEU A O 1
ATOM 689 N N . ALA A 1 91 ? -1.734 -6.753 -13.218 1.00 14.45 89 ALA A N 1
ATOM 690 C CA . ALA A 1 91 ? -1.485 -7.708 -14.294 1.00 17.05 89 ALA A CA 1
ATOM 691 C C . ALA A 1 91 ? -2.215 -7.383 -15.587 1.00 17.18 89 ALA A C 1
ATOM 692 O O . ALA A 1 91 ? -1.734 -7.719 -16.663 1.00 19.84 89 ALA A O 1
ATOM 694 N N . GLU A 1 92 ? -3.372 -6.737 -15.489 1.00 15.20 90 GLU A N 1
ATOM 695 C CA . GLU A 1 92 ? -4.183 -6.489 -16.669 1.00 15.89 90 GLU A CA 1
ATOM 696 C C . GLU A 1 92 ? -4.439 -4.992 -16.846 1.00 13.38 90 GLU A C 1
ATOM 697 O O . GLU A 1 92 ? -5.366 -4.585 -17.540 1.00 13.48 90 GLU A O 1
ATOM 703 N N . LEU A 1 93 ? -3.585 -4.172 -16.242 1.00 12.31 91 LEU A N 1
ATOM 704 C CA . LEU A 1 93 ? -3.809 -2.731 -16.189 1.00 11.43 91 LEU A CA 1
ATOM 705 C C . LEU A 1 93 ? -4.010 -2.077 -17.569 1.00 9.63 91 LEU A C 1
ATOM 706 O O . LEU A 1 93 ? -4.952 -1.307 -17.790 1.00 9.43 91 LEU A O 1
ATOM 711 N N . ASP A 1 94 ? -3.119 -2.374 -18.506 1.00 8.67 92 ASP A N 1
ATOM 712 C CA . ASP A 1 94 ? -3.257 -1.783 -19.826 1.00 8.89 92 ASP A CA 1
ATOM 713 C C . ASP A 1 94 ? -4.429 -2.360 -20.613 1.00 8.57 92 ASP A C 1
ATOM 714 O O . ASP A 1 94 ? -5.076 -1.642 -21.364 1.00 8.67 92 ASP A O 1
ATOM 719 N N . THR A 1 95 ? -4.741 -3.632 -20.399 1.00 9.01 93 THR A N 1
ATOM 720 C CA . THR A 1 95 ? -5.932 -4.206 -21.015 1.00 10.06 93 THR A CA 1
ATOM 721 C C . THR A 1 95 ? -7.173 -3.459 -20.530 1.00 8.56 93 THR A C 1
ATOM 722 O O . THR A 1 95 ? -8.073 -3.125 -21.316 1.00 8.53 93 THR A O 1
ATOM 726 N N . LEU A 1 96 ? -7.214 -3.182 -19.229 1.00 8.16 94 LEU A N 1
ATOM 727 C CA . LEU A 1 96 ? -8.348 -2.478 -18.645 1.00 7.79 94 LEU A CA 1
ATOM 728 C C . LEU A 1 96 ? -8.511 -1.087 -19.249 1.00 6.40 94 LEU A C 1
ATOM 729 O O . LEU A 1 96 ? -9.594 -0.720 -19.697 1.00 7.29 94 LEU A O 1
ATOM 734 N N . TYR A 1 97 ? -7.444 -0.294 -19.224 1.00 6.40 95 TYR A N 1
ATOM 735 C CA . TYR A 1 97 ? -7.557 1.050 -19.753 1.00 6.51 95 TYR A CA 1
ATOM 736 C C . TYR A 1 97 ? -7.726 1.099 -21.279 1.00 6.21 95 TYR A C 1
ATOM 737 O O . TYR A 1 97 ? -8.385 1.998 -21.786 1.00 6.86 95 TYR A O 1
ATOM 746 N N . ASP A 1 98 ? -7.163 0.131 -21.998 1.00 6.79 96 ASP A N 1
ATOM 747 C CA . ASP A 1 98 ? -7.431 0.033 -23.440 1.00 7.52 96 ASP A CA 1
ATOM 748 C C . ASP A 1 98 ? -8.941 -0.116 -23.663 1.00 7.38 96 ASP A C 1
ATOM 749 O O . ASP A 1 98 ? -9.518 0.496 -24.571 1.00 9.02 96 ASP A O 1
ATOM 754 N N . PHE A 1 99 ? -9.577 -0.948 -22.847 1.00 7.55 97 PHE A N 1
ATOM 755 C CA . PHE A 1 99 ? -11.016 -1.180 -22.946 1.00 7.88 97 PHE A CA 1
ATOM 756 C C . PHE A 1 99 ? -11.816 0.088 -22.633 1.00 7.29 97 PHE A C 1
ATOM 757 O O . PHE A 1 99 ? -12.717 0.487 -23.371 1.00 8.39 97 PHE A O 1
ATOM 765 N N . ILE A 1 100 ? -11.459 0.757 -21.546 1.00 6.86 98 ILE A N 1
ATOM 766 C CA . ILE A 1 100 ? -12.202 1.937 -21.136 1.00 6.95 98 ILE A CA 1
ATOM 767 C C . ILE A 1 100 ? -12.030 3.070 -22.145 1.00 6.63 98 ILE A C 1
ATOM 768 O O . ILE A 1 100 ? -12.984 3.791 -22.435 1.00 7.49 98 ILE A O 1
ATOM 773 N N . PHE A 1 101 ? -10.823 3.207 -22.686 1.00 6.71 99 PHE A N 1
ATOM 774 C CA . PHE A 1 101 ? -10.495 4.344 -23.546 1.00 7.18 99 PHE A CA 1
ATOM 775 C C . PHE A 1 101 ? -10.597 4.028 -25.041 1.00 8.16 99 PHE A C 1
ATOM 776 O O . PHE A 1 101 ? -10.156 4.807 -25.882 1.00 8.84 99 PHE A O 1
ATOM 784 N N . SER A 1 102 ? -11.168 2.884 -25.395 1.00 9.23 100 SER A N 1
ATOM 785 C CA . SER A 1 102 ? -11.128 2.455 -26.790 1.00 11.38 100 SER A CA 1
ATOM 786 C C . SER A 1 102 ? -11.726 3.479 -27.758 1.00 11.80 100 SER A C 1
ATOM 787 O O . SER A 1 102 ? -11.173 3.730 -28.823 1.00 13.94 100 SER A O 1
ATOM 790 N N . ALA A 1 103 ? -12.848 4.079 -27.392 1.00 11.69 101 ALA A N 1
ATOM 791 C CA . ALA A 1 103 ? -13.495 5.042 -28.277 1.00 12.69 101 ALA A CA 1
ATOM 792 C C . ALA A 1 103 ? -12.820 6.409 -28.229 1.00 12.68 101 ALA A C 1
ATOM 793 O O . ALA A 1 103 ? -12.748 7.114 -29.235 1.00 13.82 101 ALA A O 1
ATOM 795 N N . GLU A 1 104 ? -12.332 6.782 -27.053 1.00 11.86 102 GLU A N 1
ATOM 796 C CA . GLU A 1 104 ? -11.762 8.102 -26.853 1.00 11.69 102 GLU A CA 1
ATOM 797 C C . GLU A 1 104 ? -10.980 8.096 -25.547 1.00 10.08 102 GLU A C 1
ATOM 798 O O . GLU A 1 104 ? -11.415 7.515 -24.541 1.00 10.85 102 GLU A O 1
ATOM 804 N N . THR A 1 105 ? -9.819 8.736 -25.556 1.00 9.23 103 THR A N 1
ATOM 805 C CA . THR A 1 105 ? -9.087 8.951 -24.323 1.00 9.14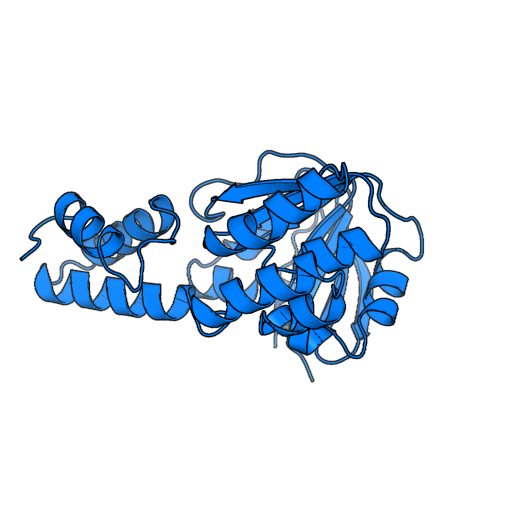 103 THR A CA 1
ATOM 806 C C . THR A 1 105 ? -9.549 10.273 -23.729 1.00 9.00 103 THR A C 1
ATOM 807 O O . THR A 1 105 ? -9.447 11.297 -24.382 1.00 10.47 103 THR A O 1
ATOM 811 N N . PRO A 1 106 ? -10.089 10.246 -22.503 1.00 8.50 104 PRO A N 1
ATOM 812 C CA . PRO A 1 106 ? -10.677 11.461 -21.937 1.00 8.46 104 PRO A CA 1
ATOM 813 C C . PRO A 1 106 ? -9.618 12.500 -21.587 1.00 7.77 104 PRO A C 1
ATOM 814 O O . PRO A 1 106 ? -8.521 12.132 -21.174 1.00 8.43 104 PRO A O 1
ATOM 818 N N . ARG A 1 107 ? -9.959 13.779 -21.700 1.00 7.87 105 ARG A N 1
ATOM 819 C CA . ARG A 1 107 ? -9.064 14.821 -21.220 1.00 8.16 105 ARG A CA 1
ATOM 820 C C . ARG A 1 107 ? -9.052 14.890 -19.696 1.00 7.16 105 ARG A C 1
ATOM 821 O O . ARG A 1 107 ? -7.985 15.022 -19.095 1.00 7.84 105 ARG A O 1
ATOM 829 N N . ARG A 1 108 ? -10.238 14.829 -19.088 1.00 7.12 106 ARG A N 1
ATOM 830 C CA . ARG A 1 108 ? -10.365 14.996 -17.642 1.00 6.99 106 ARG A CA 1
ATOM 831 C C . ARG A 1 108 ? -11.166 13.846 -17.055 1.00 6.16 106 ARG A C 1
ATOM 832 O O . ARG A 1 108 ? -12.285 13.544 -17.495 1.00 6.82 106 ARG A O 1
ATOM 840 N N . VAL A 1 109 ? -10.582 13.201 -16.047 1.00 5.61 107 VAL A N 1
ATOM 841 C CA . VAL A 1 109 ? -11.187 12.064 -15.361 1.00 5.56 107 VAL A CA 1
ATOM 842 C C . VAL A 1 109 ? -11.419 12.395 -13.891 1.00 5.34 107 VAL A C 1
ATOM 843 O O . VAL A 1 109 ? -10.538 12.956 -13.224 1.00 6.26 107 VAL A O 1
ATOM 847 N N . LEU A 1 110 ? -12.611 12.052 -13.412 1.00 5.24 108 LEU A N 1
ATOM 848 C CA . LEU A 1 110 ? -12.909 12.079 -11.981 1.00 5.47 108 LEU A CA 1
ATOM 849 C C . LEU A 1 110 ? -12.765 10.660 -11.457 1.00 5.32 108 LEU A C 1
ATOM 850 O O . LEU A 1 110 ? -13.452 9.767 -11.931 1.00 6.65 108 LEU A O 1
ATOM 855 N N . ASP A 1 111 ? -11.879 10.456 -10.485 1.00 4.86 109 ASP A N 1
ATOM 856 C CA . ASP A 1 111 ? -11.595 9.122 -9.951 1.00 4.95 109 ASP A CA 1
ATOM 857 C C . ASP A 1 111 ? -12.185 9.100 -8.545 1.00 4.83 109 ASP A C 1
ATOM 858 O O . ASP A 1 111 ? -11.641 9.715 -7.620 1.00 5.21 109 ASP A O 1
ATOM 863 N N . ILE A 1 112 ? -13.335 8.441 -8.413 1.00 5.01 110 ILE A N 1
ATOM 864 C CA . ILE A 1 112 ? -14.131 8.541 -7.192 1.00 5.05 110 ILE A CA 1
ATOM 865 C C . ILE A 1 112 ? -13.721 7.441 -6.220 1.00 4.81 110 ILE A C 1
ATOM 866 O O . ILE A 1 112 ? -13.796 6.266 -6.563 1.00 6.40 110 ILE A O 1
ATOM 871 N N . ALA A 1 113 ? -13.282 7.816 -5.009 1.00 4.89 111 ALA A N 1
ATOM 872 C CA . ALA A 1 113 ? -12.656 6.864 -4.059 1.00 4.92 111 ALA A CA 1
ATOM 873 C C . ALA A 1 113 ? -11.400 6.298 -4.722 1.00 4.75 111 ALA A C 1
ATOM 874 O O . ALA A 1 113 ? -11.264 5.094 -4.941 1.00 5.74 111 ALA A O 1
ATOM 876 N N . CYS A 1 114 ? -10.477 7.201 -5.038 1.00 4.75 112 CYS A N 1
ATOM 877 C CA . CYS A 1 114 ? -9.436 6.923 -6.023 1.00 4.76 112 CYS A CA 1
ATOM 878 C C . CYS A 1 114 ? -8.348 5.952 -5.602 1.00 4.35 112 CYS A C 1
ATOM 879 O O . CYS A 1 114 ? -7.652 5.428 -6.468 1.00 4.96 112 CYS A O 1
ATOM 882 N N . GLY A 1 115 ? -8.120 5.777 -4.301 1.00 4.24 113 GLY A N 1
ATOM 883 C CA . GLY A 1 115 ? -6.971 4.984 -3.912 1.00 4.61 113 GLY A CA 1
ATOM 884 C C . GLY A 1 115 ? -5.692 5.568 -4.501 1.00 4.40 113 GLY A C 1
ATOM 885 O O . GLY A 1 115 ? -5.495 6.780 -4.508 1.00 5.31 113 GLY A O 1
ATOM 886 N N . LEU A 1 116 ? -4.816 4.691 -4.990 1.00 4.66 114 LEU A N 1
ATOM 887 C CA . LEU A 1 116 ? -3.629 5.131 -5.734 1.00 4.66 114 LEU A CA 1
ATOM 888 C C . LEU A 1 116 ? -3.808 5.019 -7.251 1.00 4.54 114 LEU A C 1
ATOM 889 O O . LEU A 1 116 ? -2.856 5.234 -8.011 1.00 5.29 114 LEU A O 1
ATOM 894 N N . ASN A 1 117 ? -5.022 4.700 -7.700 1.00 4.74 115 ASN A N 1
ATOM 895 C CA . ASN A 1 117 ? -5.268 4.537 -9.117 1.00 5.01 115 ASN A CA 1
ATOM 896 C C . ASN A 1 117 ? -4.882 5.748 -9.983 1.00 4.80 115 ASN A C 1
ATOM 897 O O . ASN A 1 117 ? -4.529 5.554 -11.137 1.00 5.19 115 ASN A O 1
ATOM 902 N N . PRO A 1 118 ? -4.962 6.991 -9.463 1.00 4.63 116 PRO A N 1
ATOM 903 C CA . PRO A 1 118 ? -4.541 8.094 -10.340 1.00 4.78 116 PRO A CA 1
ATOM 904 C C . PRO A 1 118 ? -3.130 7.934 -10.896 1.00 4.67 116 PRO A C 1
ATOM 905 O O . PRO A 1 118 ? -2.859 8.459 -11.979 1.00 5.40 116 PRO A O 1
ATOM 909 N N . LEU A 1 119 ? -2.244 7.221 -10.204 1.00 4.83 117 LEU A N 1
ATOM 910 C CA . LEU A 1 119 ? -0.904 7.021 -10.739 1.00 5.58 117 LEU A CA 1
ATOM 911 C C . LEU A 1 119 ? -0.949 6.258 -12.057 1.00 5.57 117 LEU A C 1
ATOM 912 O O . LEU A 1 119 ? -0.129 6.505 -12.950 1.00 6.87 117 LEU A O 1
ATOM 917 N N . ALA A 1 120 ? -1.884 5.322 -12.184 1.00 5.77 118 ALA A N 1
ATOM 918 C CA . ALA A 1 120 ? -2.075 4.603 -13.445 1.00 6.18 118 ALA A CA 1
ATOM 919 C C . ALA A 1 120 ? -2.576 5.553 -14.536 1.00 5.82 118 ALA A C 1
ATOM 920 O O . ALA A 1 120 ? -2.195 5.442 -15.710 1.00 6.90 118 ALA A O 1
ATOM 922 N N . LEU A 1 121 ? -3.420 6.506 -14.165 1.00 5.27 119 LEU A N 1
ATOM 923 C CA . LEU A 1 121 ? -3.907 7.482 -15.129 1.00 5.24 119 LEU A CA 1
ATOM 924 C C . LEU A 1 121 ? -2.779 8.383 -15.621 1.00 5.47 119 LEU A C 1
ATOM 925 O O . LEU A 1 121 ? -2.723 8.732 -16.808 1.00 6.46 119 LEU A O 1
ATOM 930 N N . TYR A 1 122 ? -1.864 8.761 -14.726 1.00 5.77 120 TYR A N 1
ATOM 931 C CA . TYR A 1 122 ? -0.667 9.479 -15.146 1.00 7.13 120 TYR A CA 1
ATOM 932 C C . TYR A 1 122 ? 0.068 8.705 -16.245 1.00 7.38 120 TYR A C 1
ATOM 933 O O . TYR A 1 122 ? 0.418 9.258 -17.286 1.00 8.03 120 TYR A O 1
ATOM 942 N N . GLU A 1 123 ? 0.302 7.417 -16.019 1.00 7.79 121 GLU A N 1
ATOM 943 C CA . GLU A 1 123 ? 1.041 6.608 -16.990 1.00 9.43 121 GLU A CA 1
ATOM 944 C C . GLU A 1 123 ? 0.283 6.437 -18.301 1.00 8.04 121 GLU A C 1
ATOM 945 O O . GLU A 1 123 ? 0.892 6.238 -19.351 1.00 9.27 121 GLU A O 1
ATOM 951 N N . ARG A 1 124 ? -1.043 6.525 -18.254 1.00 7.28 122 ARG A N 1
ATOM 952 C CA . ARG A 1 124 ? -1.858 6.499 -19.466 1.00 7.62 122 ARG A CA 1
ATOM 953 C C . ARG A 1 124 ? -1.896 7.846 -20.178 1.00 7.98 122 ARG A C 1
ATOM 954 O O . ARG A 1 124 ? -2.523 7.980 -21.222 1.00 9.20 122 ARG A O 1
ATOM 962 N N . GLY A 1 125 ? -1.227 8.851 -19.624 1.00 7.73 123 GLY A N 1
ATOM 963 C CA . GLY A 1 125 ? -1.142 10.144 -20.275 1.00 8.72 123 GLY A CA 1
ATOM 964 C C . GLY A 1 125 ? -2.395 10.985 -20.133 1.00 8.30 123 GLY A C 1
ATOM 965 O O . GLY A 1 125 ? -2.633 11.872 -20.949 1.00 10.17 123 GLY A O 1
ATOM 966 N N . ILE A 1 126 ? -3.214 10.720 -19.115 1.00 7.42 124 ILE A N 1
ATOM 967 C CA . ILE A 1 126 ? -4.416 11.524 -18.915 1.00 7.36 124 ILE A CA 1
ATOM 968 C C . ILE A 1 126 ? -4.022 12.925 -18.454 1.00 7.51 124 ILE A C 1
ATOM 969 O O . ILE A 1 126 ? -3.251 13.078 -17.506 1.00 8.20 124 ILE A O 1
ATOM 974 N N . ALA A 1 127 ? -4.547 13.946 -19.117 1.00 7.48 125 ALA A N 1
ATOM 975 C CA . ALA A 1 127 ? -4.131 15.316 -18.867 1.00 8.32 125 ALA A CA 1
ATOM 976 C C . ALA A 1 127 ? -4.584 15.887 -17.534 1.00 7.43 125 ALA A C 1
ATOM 977 O O . ALA A 1 127 ? -3.851 16.646 -16.912 1.00 9.01 125 ALA A O 1
ATOM 979 N N . SER A 1 128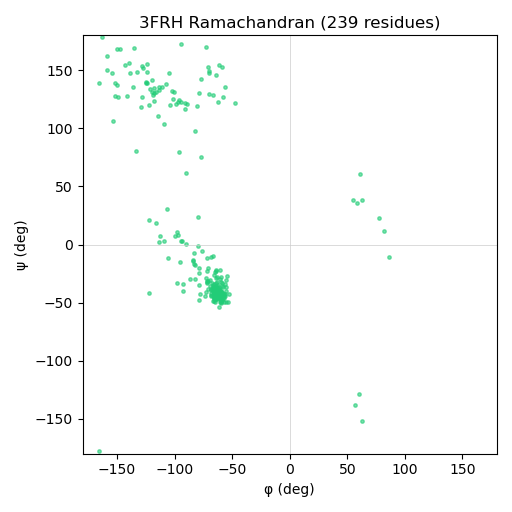 ? -5.792 15.553 -17.109 1.00 6.68 126 SER A N 1
ATOM 980 C CA . SER A 1 128 ? -6.370 16.195 -15.941 1.00 6.51 126 SER A CA 1
ATOM 981 C C . SER A 1 128 ? -7.129 15.158 -15.126 1.00 5.96 126 SER A C 1
ATOM 982 O O . SER A 1 128 ? -7.974 14.438 -15.669 1.00 6.45 126 SER A O 1
ATOM 985 N N . VAL A 1 129 ? -6.829 15.074 -13.830 1.00 5.84 127 VAL A N 1
ATOM 986 C CA . VAL A 1 129 ? -7.492 14.116 -12.960 1.00 5.83 127 VAL A CA 1
ATOM 987 C C . VAL A 1 129 ? -7.859 14.802 -11.665 1.00 5.48 127 VAL A C 1
ATOM 988 O O . VAL A 1 129 ? -7.049 15.559 -11.095 1.00 6.28 127 VAL A O 1
ATOM 992 N N . TRP A 1 130 ? -9.079 14.556 -11.207 1.00 5.54 128 TRP A N 1
ATOM 993 C CA . TRP A 1 130 ? -9.496 14.913 -9.860 1.00 5.93 128 TRP A CA 1
ATOM 994 C C . TRP A 1 130 ? -9.850 13.611 -9.171 1.00 5.32 128 TRP A C 1
ATOM 995 O O . TRP A 1 130 ? -10.675 12.848 -9.677 1.00 6.09 128 TRP A O 1
ATOM 1006 N N . GLY A 1 131 ? -9.209 13.333 -8.036 1.00 5.52 129 GLY A N 1
ATOM 1007 C CA . GLY A 1 131 ? -9.512 12.156 -7.257 1.00 6.02 129 GLY A CA 1
ATOM 1008 C C . GLY A 1 131 ? -9.982 12.544 -5.873 1.00 6.01 129 GLY A C 1
ATOM 1009 O O . GLY A 1 131 ? -9.461 13.484 -5.282 1.00 7.73 129 GLY A O 1
ATOM 1010 N N . CYS A 1 132 ? -10.958 11.811 -5.357 1.00 5.36 130 CYS A N 1
ATOM 1011 C CA . CYS A 1 132 ? -11.367 12.000 -3.983 1.00 5.85 130 CYS A CA 1
ATOM 1012 C C . CYS A 1 132 ? -11.284 10.693 -3.221 1.00 5.00 130 CYS A C 1
ATOM 1013 O O . CYS A 1 132 ? -11.492 9.623 -3.782 1.00 5.51 130 CYS A O 1
ATOM 1016 N N . ASP A 1 133 ? -10.989 10.796 -1.929 1.00 4.91 131 ASP A N 1
ATOM 1017 C CA . ASP A 1 133 ? -10.980 9.636 -1.060 1.00 4.82 131 ASP A CA 1
ATOM 1018 C C . ASP A 1 133 ? -11.023 10.137 0.377 1.00 5.05 131 ASP A C 1
ATOM 1019 O O . ASP A 1 133 ? -11.034 11.343 0.629 1.00 5.85 131 ASP A O 1
ATOM 1024 N N . ILE A 1 134 ? -11.045 9.209 1.329 1.00 5.56 132 ILE A N 1
ATOM 1025 C CA . ILE A 1 134 ? -11.163 9.540 2.738 1.00 5.86 132 ILE A CA 1
ATOM 1026 C C . ILE A 1 134 ? -9.875 9.304 3.524 1.00 5.59 132 ILE A C 1
ATOM 1027 O O . ILE A 1 134 ? -9.856 9.501 4.734 1.00 6.49 132 ILE A O 1
ATOM 1032 N N . HIS A 1 135 ? -8.804 8.893 2.849 1.00 5.63 133 HIS A N 1
ATOM 1033 C CA . HIS A 1 135 ? -7.511 8.680 3.500 1.00 5.86 133 HIS A CA 1
ATOM 1034 C C . HIS A 1 135 ? -6.537 9.697 2.938 1.00 5.71 133 HIS A C 1
ATOM 1035 O O . HIS A 1 135 ? -6.162 9.626 1.756 1.00 5.92 133 HIS A O 1
ATOM 1042 N N . GLN A 1 136 ? -6.137 10.663 3.764 1.00 6.20 134 GLN A N 1
ATOM 1043 C CA . GLN A 1 136 ? -5.266 11.724 3.279 1.00 6.59 134 GLN A CA 1
ATOM 1044 C C . GLN A 1 136 ? -3.907 11.210 2.841 1.00 6.25 134 GLN A C 1
ATOM 1045 O O . GLN A 1 136 ? -3.230 11.864 2.051 1.00 6.90 134 GLN A O 1
ATOM 1051 N N . GLY A 1 137 ? -3.496 10.057 3.345 1.00 6.02 135 GLY A N 1
ATOM 1052 C CA . GLY A 1 137 ? -2.223 9.501 2.935 1.00 6.16 135 GLY A CA 1
ATOM 1053 C C . GLY A 1 137 ? -2.136 9.237 1.438 1.00 5.70 135 GLY A C 1
ATOM 1054 O O . GLY A 1 137 ? -1.039 9.241 0.854 1.00 6.26 135 GLY A O 1
ATOM 1055 N N . LEU A 1 138 ? -3.279 8.985 0.797 1.00 5.57 136 LEU A N 1
ATOM 1056 C CA . LEU A 1 138 ? -3.294 8.770 -0.648 1.00 5.75 136 LEU A CA 1
ATOM 1057 C C . LEU A 1 138 ? -2.879 10.038 -1.389 1.00 5.41 136 LEU A C 1
ATOM 1058 O O . LEU A 1 138 ? -2.017 10.003 -2.283 1.00 6.35 136 LEU A O 1
ATOM 1063 N N . GLY A 1 139 ? -3.495 11.164 -1.031 1.00 6.04 137 GLY A N 1
ATOM 1064 C CA . GLY A 1 139 ? -3.087 12.432 -1.609 1.00 6.51 137 GLY A CA 1
ATOM 1065 C C . GLY A 1 139 ? -1.643 12.750 -1.283 1.00 6.44 137 GLY A C 1
ATOM 1066 O O . GLY A 1 139 ? -0.904 13.291 -2.107 1.00 7.33 137 GLY A O 1
ATOM 1067 N N . ASP A 1 140 ? -1.223 12.416 -0.061 1.00 6.73 138 ASP A N 1
ATOM 1068 C CA . ASP A 1 140 ? 0.156 12.698 0.333 1.00 7.62 138 ASP A CA 1
ATOM 1069 C C . ASP A 1 140 ? 1.174 11.942 -0.518 1.00 6.88 138 ASP A C 1
ATOM 1070 O O . ASP A 1 140 ? 2.307 12.396 -0.654 1.00 7.62 138 ASP A O 1
ATOM 1075 N N . VAL A 1 141 ? 0.796 10.784 -1.054 1.00 6.35 139 VAL A N 1
ATOM 1076 C CA . VAL A 1 141 ? 1.648 10.058 -2.000 1.00 6.38 139 VAL A CA 1
ATOM 1077 C C . VAL A 1 141 ? 1.586 10.657 -3.404 1.00 5.83 139 VAL A C 1
ATOM 1078 O O . VAL A 1 141 ? 2.618 10.875 -4.054 1.00 6.54 139 VAL A O 1
ATOM 1082 N N . ILE A 1 142 ? 0.380 10.918 -3.896 1.00 5.30 140 ILE A N 1
ATOM 1083 C CA . ILE A 1 142 ? 0.238 11.257 -5.307 1.00 5.22 140 ILE A CA 1
ATOM 1084 C C . ILE A 1 142 ? 0.636 12.710 -5.576 1.00 5.10 140 ILE A C 1
ATOM 1085 O O . ILE A 1 142 ? 1.288 13.018 -6.571 1.00 5.83 140 ILE A O 1
ATOM 1090 N N . THR A 1 143 ? 0.224 13.615 -4.699 1.00 5.32 141 THR A N 1
ATOM 1091 C CA . THR A 1 143 ? 0.378 15.037 -4.951 1.00 5.82 141 THR A CA 1
ATOM 1092 C C . THR A 1 143 ? 1.835 15.505 -5.140 1.00 5.63 141 THR A C 1
ATOM 1093 O O . THR A 1 143 ? 2.106 16.267 -6.060 1.00 6.24 141 THR A O 1
ATOM 1097 N N . PRO A 1 144 ? 2.791 15.040 -4.307 1.00 6.26 142 PRO A N 1
ATOM 1098 C CA . PRO A 1 144 ? 4.157 15.529 -4.539 1.00 6.83 142 PRO A CA 1
ATOM 1099 C C . PRO A 1 144 ? 4.686 15.087 -5.905 1.00 6.77 142 PRO A C 1
ATOM 1100 O O . PRO A 1 144 ? 5.412 15.829 -6.565 1.00 7.57 142 PRO A O 1
ATOM 1104 N N . PHE A 1 145 ? 4.324 13.884 -6.326 1.00 6.78 143 PHE A N 1
ATOM 1105 C CA . PHE A 1 145 ? 4.722 13.359 -7.623 1.00 6.94 143 PHE A CA 1
ATOM 1106 C C . PHE A 1 145 ? 4.079 14.173 -8.749 1.00 6.34 143 PHE A C 1
ATOM 1107 O O . PHE A 1 145 ? 4.740 14.565 -9.717 1.00 6.89 143 PHE A O 1
ATOM 1115 N N . ALA A 1 146 ? 2.783 14.434 -8.631 1.00 6.09 144 ALA A N 1
ATOM 1116 C CA . ALA A 1 146 ? 2.087 15.253 -9.609 1.00 6.05 144 ALA A CA 1
ATOM 1117 C C . ALA A 1 146 ? 2.748 16.614 -9.754 1.00 5.88 1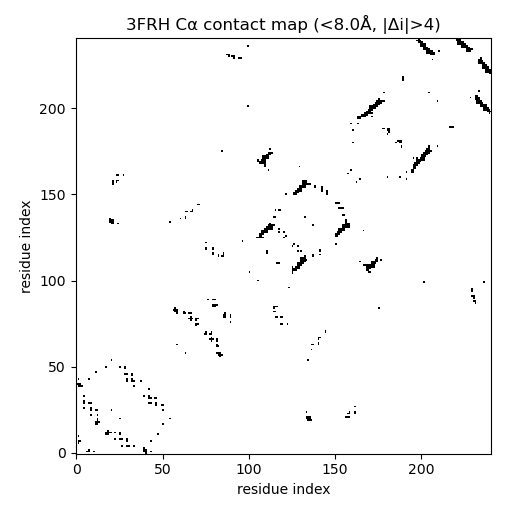44 ALA A C 1
ATOM 1118 O O . ALA A 1 146 ? 2.956 17.109 -10.878 1.00 6.29 144 ALA A O 1
ATOM 1120 N N . ARG A 1 147 ? 3.097 17.230 -8.627 1.00 5.77 145 ARG A N 1
ATOM 1121 C CA . ARG A 1 147 ? 3.730 18.544 -8.692 1.00 6.69 145 ARG A CA 1
ATOM 1122 C C . ARG A 1 147 ? 5.105 18.465 -9.361 1.00 7.26 145 ARG A C 1
ATOM 1123 O O . ARG A 1 147 ? 5.467 19.322 -10.164 1.00 9.08 145 ARG A O 1
ATOM 1131 N N . GLU A 1 148 ? 5.877 17.435 -9.035 1.00 7.94 146 GLU A N 1
ATOM 1132 C CA . GLU A 1 148 ? 7.175 17.234 -9.667 1.00 9.51 146 GLU A CA 1
ATOM 1133 C C . GLU A 1 148 ? 7.038 17.109 -11.183 1.00 9.05 146 GLU A C 1
ATOM 1134 O O . GLU A 1 148 ? 7.917 17.565 -11.920 1.00 10.49 146 GLU A O 1
ATOM 1140 N N . LYS A 1 149 ? 5.954 16.471 -11.635 1.00 8.83 147 LYS A N 1
ATOM 1141 C CA . LYS A 1 149 ? 5.754 16.179 -13.048 1.00 10.19 147 LYS A CA 1
ATOM 1142 C C . LYS A 1 149 ? 4.930 17.228 -13.785 1.00 10.82 147 LYS A C 1
ATOM 1143 O O . LYS A 1 149 ? 4.653 17.060 -14.979 1.00 12.49 147 LYS A O 1
ATOM 1149 N N . ASP A 1 150 ? 4.548 18.306 -13.100 1.00 10.40 148 ASP A N 1
ATOM 1150 C CA . ASP A 1 150 ? 3.683 19.319 -13.707 1.00 11.35 148 ASP A CA 1
ATOM 1151 C C . ASP A 1 150 ? 2.403 18.689 -14.239 1.00 10.97 148 ASP A C 1
ATOM 1152 O O . ASP A 1 150 ? 1.912 19.063 -15.303 1.00 13.24 148 ASP A O 1
ATOM 1157 N N . TRP A 1 151 ? 1.875 17.721 -13.500 1.00 9.46 149 TRP A N 1
ATOM 1158 C CA . TRP A 1 151 ? 0.684 16.999 -13.909 1.00 8.54 149 TRP A CA 1
ATOM 1159 C C . TRP A 1 151 ? -0.529 17.558 -13.166 1.00 7.92 149 TRP A C 1
ATOM 1160 O O . TRP A 1 151 ? -0.503 17.724 -11.936 1.00 8.64 149 TRP A O 1
ATOM 1171 N N . ASP A 1 152 ? -1.591 17.847 -13.915 1.00 7.89 150 ASP A N 1
ATOM 1172 C CA . ASP A 1 152 ? -2.815 18.408 -13.348 1.00 7.88 150 ASP A CA 1
ATOM 1173 C C . ASP A 1 152 ? -3.651 17.344 -12.641 1.00 7.25 150 ASP A C 1
ATOM 1174 O O . ASP A 1 152 ? -4.694 16.891 -13.149 1.00 7.55 150 ASP A O 1
ATOM 1179 N N . PHE A 1 153 ? -3.180 16.959 -11.456 1.00 7.25 151 PHE A N 1
ATOM 1180 C CA . PHE A 1 153 ? -3.911 16.095 -10.553 1.00 7.01 151 PHE A CA 1
ATOM 1181 C C . PHE A 1 153 ? -4.278 16.885 -9.309 1.00 7.09 151 PHE A C 1
ATOM 1182 O O . PHE A 1 153 ? -3.438 17.567 -8.727 1.00 8.73 151 PHE A O 1
ATOM 1190 N N . THR A 1 154 ? -5.533 16.775 -8.895 1.00 6.72 152 THR A N 1
ATOM 1191 C CA . THR A 1 154 ? -6.000 17.368 -7.651 1.00 7.65 152 THR A CA 1
ATOM 1192 C C . THR A 1 154 ? -6.640 16.277 -6.810 1.00 6.45 152 THR A C 1
ATOM 1193 O O . THR A 1 154 ? -7.354 15.422 -7.316 1.00 6.27 152 THR A O 1
ATOM 1197 N N . PHE A 1 155 ? -6.367 16.319 -5.512 1.00 7.88 153 PHE A N 1
ATOM 1198 C CA . PHE A 1 155 ? -6.926 15.384 -4.543 1.00 7.18 153 PHE A CA 1
ATOM 1199 C C . PHE A 1 155 ? -7.850 16.129 -3.614 1.00 7.65 153 PHE A C 1
ATOM 1200 O O . PHE A 1 155 ? -7.501 17.202 -3.115 1.00 9.18 153 PHE A O 1
ATOM 1208 N N . ALA A 1 156 ? -9.013 15.538 -3.359 1.00 7.10 154 ALA A N 1
ATOM 1209 C CA . ALA A 1 156 ? -9.943 16.020 -2.352 1.00 7.50 154 ALA A CA 1
ATOM 1210 C C . ALA A 1 156 ? -10.142 14.957 -1.293 1.00 6.54 154 ALA A C 1
ATOM 1211 O O . ALA A 1 156 ? -10.476 13.816 -1.603 1.00 6.74 154 ALA A O 1
ATOM 1213 N N . LEU A 1 157 ? -9.972 15.364 -0.038 1.00 6.54 155 LEU A N 1
ATOM 1214 C CA . LEU A 1 157 ? -10.321 14.536 1.108 1.00 6.73 155 LEU A CA 1
ATOM 1215 C C . LEU A 1 157 ? -11.818 14.716 1.307 1.00 6.99 155 LEU A C 1
ATOM 1216 O O . LEU A 1 157 ? -12.260 15.708 1.873 1.00 9.22 155 LEU A O 1
ATOM 1221 N N . GLN A 1 158 ? -12.599 13.782 0.790 1.00 6.58 156 GLN A N 1
ATOM 1222 C CA . GLN A 1 158 ? -14.038 13.937 0.697 1.00 7.69 156 GLN A CA 1
ATOM 1223 C C . GLN A 1 158 ? -14.728 12.589 0.803 1.00 7.30 156 GLN A C 1
ATOM 1224 O O . GLN A 1 158 ? -14.398 11.651 0.084 1.00 7.90 156 GLN A O 1
ATOM 1230 N N . ASP A 1 159 ? -15.677 12.513 1.731 1.00 6.63 157 ASP A N 1
ATOM 1231 C CA . ASP A 1 159 ? -16.532 11.354 1.914 1.00 6.48 157 ASP A CA 1
ATOM 1232 C C . ASP A 1 159 ? -17.773 11.547 1.049 1.00 6.66 157 ASP A C 1
ATOM 1233 O O . ASP A 1 159 ? -18.551 12.494 1.255 1.00 7.17 157 ASP A O 1
ATOM 1238 N N . VAL A 1 160 ? -17.960 10.669 0.065 1.00 7.29 158 VAL A N 1
ATOM 1239 C CA . VAL A 1 160 ? -19.050 10.859 -0.893 1.00 8.34 158 VAL A CA 1
ATOM 1240 C C . VAL A 1 160 ? -20.431 10.601 -0.290 1.00 9.38 158 VAL A C 1
ATOM 1241 O O . VAL A 1 160 ? -21.440 10.956 -0.893 1.00 10.83 158 VAL A O 1
ATOM 1245 N N . LEU A 1 161 ? -20.479 10.025 0.909 1.00 8.64 159 LEU A N 1
ATOM 1246 C CA . LEU A 1 161 ? -21.744 9.905 1.642 1.00 10.15 159 LEU A CA 1
ATOM 1247 C C . LEU A 1 161 ? -22.074 11.172 2.423 1.00 11.00 159 LEU A C 1
ATOM 1248 O O . LEU A 1 161 ? -23.202 11.357 2.875 1.00 13.87 159 LEU A O 1
ATOM 1253 N N . CYS A 1 162 ? -21.095 12.061 2.560 1.00 9.71 160 CYS A N 1
ATOM 1254 C CA . CYS A 1 162 ? -21.315 13.353 3.195 1.00 10.91 160 CYS A CA 1
ATOM 1255 C C . CYS A 1 162 ? -21.670 14.423 2.170 1.00 13.00 160 CYS A C 1
ATOM 1256 O O . CYS A 1 162 ? -22.536 15.260 2.408 1.00 1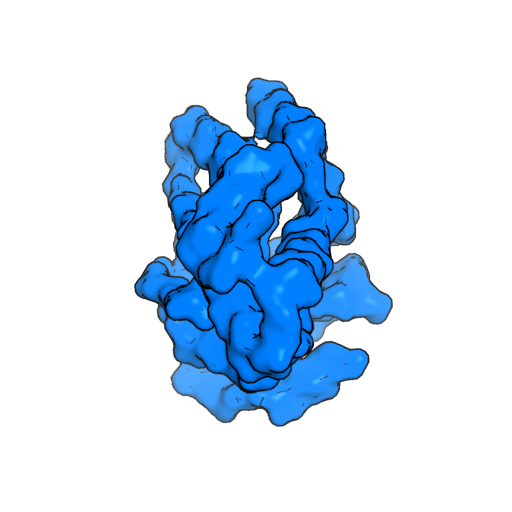5.60 160 CYS A O 1
ATOM 1259 N N . ALA A 1 163 ? -20.999 14.397 1.022 1.00 13.07 161 ALA A N 1
ATOM 1260 C CA . ALA A 1 163 ? -21.263 15.362 -0.035 1.00 14.74 161 ALA A CA 1
ATOM 1261 C C . ALA A 1 163 ? -20.921 14.732 -1.371 1.00 13.26 161 ALA A C 1
ATOM 1262 O O . ALA A 1 163 ? -19.918 14.035 -1.483 1.00 12.16 161 ALA A O 1
ATOM 1264 N N . PRO A 1 164 ? -21.752 14.973 -2.394 1.00 13.87 162 PRO A N 1
ATOM 1265 C CA . PRO A 1 164 ? -21.487 14.391 -3.713 1.00 13.68 162 PRO A CA 1
ATOM 1266 C C . PRO A 1 164 ? -20.279 15.060 -4.364 1.00 11.52 162 PRO A C 1
ATOM 1267 O O . PRO A 1 164 ? -20.004 16.211 -4.061 1.00 11.61 162 PRO A O 1
ATOM 1271 N N . PRO A 1 165 ? -19.563 14.354 -5.250 1.00 11.35 163 PRO A N 1
ATOM 1272 C CA . PRO A 1 165 ? -18.517 15.028 -6.025 1.00 10.78 163 PRO A CA 1
ATOM 1273 C C . PRO A 1 165 ? -19.107 16.190 -6.825 1.00 11.15 163 PRO A C 1
ATOM 1274 O O . PRO A 1 165 ? -20.079 16.007 -7.563 1.00 12.59 163 PRO A O 1
ATOM 1278 N N . ALA A 1 166 ? -18.527 17.376 -6.677 1.00 11.39 164 ALA A N 1
ATOM 1279 C CA . ALA A 1 166 ? -19.055 18.570 -7.334 1.00 12.34 164 ALA A CA 1
ATOM 1280 C C . ALA A 1 166 ? -18.358 18.861 -8.658 1.00 11.66 164 ALA A C 1
ATOM 1281 O O . ALA A 1 166 ? -18.842 19.658 -9.453 1.00 13.29 164 ALA A O 1
ATOM 1283 N N . GLU A 1 167 ? -17.213 18.231 -8.885 1.00 10.53 165 GLU A N 1
ATOM 1284 C CA . GLU A 1 167 ? -16.413 18.516 -10.070 1.00 10.03 165 GLU A CA 1
ATOM 1285 C C . GLU A 1 167 ? -17.047 17.955 -11.338 1.00 9.07 165 GLU A C 1
ATOM 1286 O O . GLU A 1 167 ? -18.009 17.183 -11.289 1.00 10.45 165 GLU A O 1
ATOM 1292 N N . ALA A 1 168 ? -16.483 18.346 -12.471 1.00 9.50 166 ALA A N 1
ATOM 1293 C CA . ALA A 1 168 ? -16.969 17.917 -13.771 1.00 10.01 166 ALA A CA 1
ATOM 1294 C C . ALA A 1 168 ? -15.820 17.346 -14.560 1.00 8.79 166 ALA A C 1
ATOM 1295 O O . ALA A 1 168 ? -14.675 17.749 -14.379 1.00 9.33 166 ALA A O 1
ATOM 1297 N N . GLY A 1 169 ? -16.127 16.429 -15.466 1.00 8.76 167 GLY A N 1
ATOM 1298 C CA . GLY A 1 169 ? -15.101 15.843 -16.301 1.00 8.78 167 GLY A CA 1
ATOM 1299 C C . GLY A 1 169 ? -15.708 15.107 -17.467 1.00 7.78 167 GLY A C 1
ATOM 1300 O O . GLY A 1 169 ? -16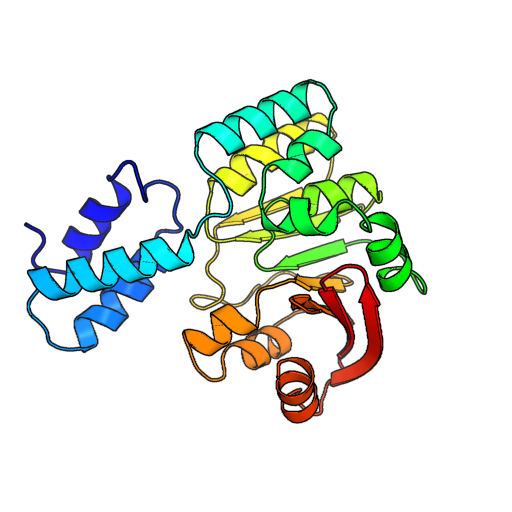.924 15.097 -17.644 1.00 8.89 167 GLY A O 1
ATOM 1301 N N . ASP A 1 170 ? -14.851 14.488 -18.265 1.00 7.83 168 ASP A N 1
ATOM 1302 C CA . ASP A 1 170 ? -15.292 13.711 -19.413 1.00 8.11 168 ASP A CA 1
ATOM 1303 C C . ASP A 1 170 ? -15.723 12.299 -19.031 1.00 7.63 168 ASP A C 1
ATOM 1304 O O . ASP A 1 170 ? -16.591 11.710 -19.675 1.00 8.89 168 ASP A O 1
ATOM 1309 N N . LEU A 1 171 ? -15.118 11.758 -17.977 1.00 6.79 169 LEU A N 1
ATOM 1310 C CA . LEU A 1 171 ? -15.327 10.380 -17.567 1.00 6.47 169 LEU A CA 1
ATOM 1311 C C . LEU A 1 171 ? -15.146 10.282 -16.068 1.00 5.92 169 LEU A C 1
ATOM 1312 O O . LEU A 1 171 ? -14.200 10.869 -15.534 1.00 6.30 169 LEU A O 1
ATOM 1317 N N . ALA A 1 172 ? -16.030 9.545 -15.403 1.00 5.69 170 ALA A N 1
ATOM 1318 C CA . ALA A 1 172 ? -15.817 9.196 -14.004 1.00 5.86 170 ALA A CA 1
ATOM 1319 C C . ALA A 1 172 ? -15.468 7.723 -13.897 1.00 5.11 170 ALA A C 1
ATOM 1320 O O . ALA A 1 172 ? -16.080 6.890 -14.580 1.00 6.35 170 ALA A O 1
ATOM 1322 N N . LEU A 1 173 ? -14.494 7.421 -13.041 1.00 5.48 171 LEU A N 1
ATOM 1323 C CA . LEU A 1 173 ? -14.189 6.046 -12.658 1.00 5.18 171 LEU A CA 1
ATOM 1324 C C . LEU A 1 173 ? -14.766 5.780 -11.284 1.00 4.45 171 LEU A C 1
ATOM 1325 O O . LEU A 1 173 ? -14.578 6.591 -10.371 1.00 5.49 171 LEU A O 1
ATOM 1330 N N . ILE A 1 174 ? -15.458 4.656 -11.144 1.00 4.91 172 ILE A N 1
ATOM 1331 C CA . ILE A 1 174 ? -16.038 4.252 -9.871 1.00 5.32 172 ILE A CA 1
ATOM 1332 C C . ILE A 1 174 ? -15.680 2.781 -9.703 1.00 5.05 172 ILE A C 1
ATOM 1333 O O . ILE A 1 174 ? -16.474 1.878 -9.995 1.00 5.78 172 ILE A O 1
ATOM 1338 N N . PHE A 1 175 ? -14.442 2.557 -9.268 1.00 5.12 173 PHE A N 1
ATOM 1339 C CA . PHE A 1 175 ? -13.881 1.216 -9.214 1.00 5.52 173 PHE A CA 1
ATOM 1340 C C . PHE A 1 175 ? -13.920 0.665 -7.794 1.00 5.31 173 PHE A C 1
ATOM 1341 O O . PHE A 1 175 ? -13.414 1.297 -6.858 1.00 5.36 173 PHE A O 1
ATOM 1349 N N . LYS A 1 176 ? -14.525 -0.511 -7.636 1.00 5.85 174 LYS A N 1
ATOM 1350 C CA . LYS A 1 176 ? -14.487 -1.239 -6.372 1.00 7.33 174 LYS A CA 1
ATOM 1351 C C . LYS A 1 176 ? -15.055 -0.427 -5.212 1.00 7.47 174 LYS A C 1
ATOM 1352 O O . LYS A 1 176 ? -14.593 -0.541 -4.068 1.00 8.49 174 LYS A O 1
ATOM 1358 N N . LEU A 1 177 ? -16.086 0.364 -5.499 1.00 6.45 175 LEU A N 1
ATOM 1359 C CA . LEU A 1 177 ? -16.669 1.297 -4.531 1.00 6.44 175 LEU A CA 1
ATOM 1360 C C . LEU A 1 177 ? -18.160 1.061 -4.288 1.00 6.60 175 LEU A C 1
ATOM 1361 O O . LEU A 1 177 ? -18.631 1.147 -3.151 1.00 7.69 175 LEU A O 1
ATOM 1366 N N . LEU A 1 178 ? -18.916 0.797 -5.345 1.00 6.81 176 LEU A N 1
ATOM 1367 C CA . LEU A 1 178 ? -20.363 0.715 -5.160 1.00 7.26 176 LEU A CA 1
ATOM 1368 C C . LEU A 1 178 ? -20.820 -0.296 -4.101 1.00 8.13 176 LEU A C 1
ATOM 1369 O O . LEU A 1 178 ? -21.706 0.015 -3.300 1.00 8.76 176 LEU A O 1
ATOM 1374 N N . PRO A 1 179 ? -20.217 -1.495 -4.069 1.00 8.38 177 PRO A N 1
ATOM 1375 C CA . PRO A 1 179 ? -20.661 -2.436 -3.032 1.00 9.33 177 PRO A CA 1
ATOM 1376 C C . PRO A 1 179 ? -20.460 -1.922 -1.609 1.00 9.46 177 PRO A C 1
ATOM 1377 O O . PRO A 1 179 ? -21.348 -2.103 -0.761 1.00 10.47 177 PRO A O 1
ATOM 1381 N N . LEU A 1 180 ? -19.322 -1.299 -1.322 1.00 9.24 178 LEU A N 1
ATOM 1382 C CA . LEU A 1 180 ? -19.116 -0.888 0.054 1.00 9.80 178 LEU A CA 1
ATOM 1383 C C . LEU A 1 180 ? -20.043 0.282 0.411 1.00 10.07 178 LEU A C 1
ATOM 1384 O O . LEU A 1 180 ? -20.481 0.397 1.559 1.00 11.91 178 LEU A O 1
ATOM 1389 N N . LEU A 1 181 ? -20.362 1.142 -0.559 1.00 9.91 179 LEU A N 1
ATOM 1390 C CA . LEU A 1 181 ? -21.301 2.230 -0.284 1.00 10.37 179 LEU A CA 1
ATOM 1391 C C . LEU A 1 181 ? -22.687 1.685 0.005 1.00 11.06 179 LEU A C 1
ATOM 1392 O O . LEU A 1 181 ? -23.353 2.114 0.949 1.00 12.37 179 LEU A O 1
ATOM 1397 N N . GLU A 1 182 ? -23.126 0.738 -0.817 1.00 11.26 180 GLU A N 1
ATOM 1398 C CA . GLU A 1 182 ? -24.464 0.183 -0.672 1.00 13.83 180 GLU A CA 1
ATOM 1399 C C . GLU A 1 182 ? -24.615 -0.537 0.663 1.00 16.83 180 GLU A C 1
ATOM 1400 O O . GLU A 1 182 ? -25.661 -0.434 1.305 1.00 17.99 180 GLU A O 1
ATOM 1406 N N . ARG A 1 183 ? -23.577 -1.258 1.086 1.00 18.96 181 ARG A N 1
ATOM 1407 C CA . ARG A 1 183 ? -23.648 -2.013 2.336 1.00 21.38 181 ARG A CA 1
ATOM 1408 C C . ARG A 1 183 ? -23.828 -1.064 3.505 1.00 22.15 181 ARG A C 1
ATOM 1409 O O . ARG A 1 183 ? -24.472 -1.397 4.500 1.00 23.62 181 ARG A O 1
ATOM 1417 N N . GLU A 1 184 ? -23.259 0.124 3.377 1.00 21.53 182 GLU A N 1
ATOM 1418 C CA . GLU A 1 184 ? -23.270 1.116 4.431 1.00 21.96 182 GLU A CA 1
ATOM 1419 C C . GLU A 1 184 ? -24.501 2.020 4.440 1.00 20.13 182 GLU A C 1
ATOM 1420 O O . GLU A 1 184 ? -24.919 2.508 5.493 1.00 21.40 182 GLU A O 1
ATOM 1426 N N . GLN A 1 185 ? -25.069 2.253 3.266 1.00 17.84 183 GLN A N 1
ATOM 1427 C CA . GLN A 1 185 ? -26.247 3.090 3.158 1.00 17.10 183 GLN A CA 1
ATOM 1428 C C . GLN A 1 185 ? -27.020 2.675 1.920 1.00 15.42 183 GLN A C 1
ATOM 1429 O O . GLN A 1 185 ? -26.606 2.947 0.787 1.00 13.64 183 GLN A O 1
ATOM 1435 N N . ALA A 1 186 ? -28.136 1.991 2.146 1.00 16.44 184 ALA A N 1
ATOM 1436 C CA . ALA A 1 186 ? -28.931 1.473 1.050 1.00 16.71 184 ALA A CA 1
ATOM 1437 C C . ALA A 1 186 ? -29.330 2.603 0.115 1.00 15.93 184 ALA A C 1
ATOM 1438 O O . ALA A 1 186 ? -29.703 3.686 0.560 1.00 16.83 184 ALA A O 1
ATOM 1440 N N . GLY A 1 187 ? -29.211 2.357 -1.186 1.00 14.45 185 GLY A N 1
ATOM 1441 C CA . GLY A 1 187 ? -29.574 3.344 -2.182 1.00 13.46 185 GLY A CA 1
ATOM 1442 C C . GLY A 1 187 ? -28.466 4.326 -2.525 1.00 12.08 185 GLY A C 1
ATOM 1443 O O . GLY A 1 187 ? -28.578 5.075 -3.490 1.00 12.09 185 GLY A O 1
ATOM 1444 N N . SER A 1 188 ? -27.381 4.333 -1.757 1.00 10.54 186 SER A N 1
ATOM 1445 C CA . SER A 1 188 ? -26.364 5.353 -1.956 1.00 10.01 186 SER A CA 1
ATOM 1446 C C . SER A 1 188 ? -25.549 5.133 -3.226 1.00 9.01 186 SER A C 1
ATOM 1447 O O . SER A 1 188 ? -25.039 6.090 -3.814 1.00 9.35 186 SER A O 1
ATOM 1450 N N . ALA A 1 189 ? -25.402 3.886 -3.660 1.00 8.59 187 ALA A N 1
ATOM 1451 C CA . ALA A 1 189 ? -24.537 3.627 -4.810 1.00 8.85 187 ALA A CA 1
ATOM 1452 C C . ALA A 1 189 ? -25.092 4.255 -6.082 1.00 8.75 187 ALA A C 1
ATOM 1453 O O . ALA A 1 189 ? -24.369 4.947 -6.814 1.00 8.73 187 ALA A O 1
ATOM 1455 N N . MET A 1 190 ? -26.378 4.022 -6.345 1.00 9.46 188 MET A N 1
ATOM 1456 C CA . MET A 1 190 ? -26.969 4.582 -7.549 1.00 9.74 188 MET A CA 1
ATOM 1457 C C . MET A 1 190 ? -27.142 6.100 -7.424 1.00 9.70 188 MET A C 1
ATOM 1458 O O . MET A 1 190 ? -27.005 6.826 -8.405 1.00 10.34 188 MET A O 1
ATOM 1463 N N . ALA A 1 191 ? -27.409 6.588 -6.210 1.00 10.04 189 ALA A N 1
ATOM 1464 C CA . ALA A 1 191 ? -27.471 8.027 -5.989 1.00 10.87 189 ALA A CA 1
ATOM 1465 C C . ALA A 1 191 ? -26.125 8.697 -6.316 1.00 9.86 189 ALA A C 1
ATOM 1466 O O . ALA A 1 191 ? -26.091 9.801 -6.880 1.00 10.50 189 ALA A O 1
ATOM 1468 N N . LEU A 1 192 ? -25.017 8.041 -5.968 1.00 9.29 190 LEU A N 1
ATOM 1469 C CA . LEU A 1 192 ? -23.707 8.574 -6.324 1.00 8.95 190 LEU A CA 1
ATOM 1470 C C . LEU A 1 192 ? -23.605 8.707 -7.840 1.00 8.34 190 LEU A C 1
ATOM 1471 O O . LEU A 1 192 ? -23.196 9.746 -8.354 1.00 8.70 190 LEU A O 1
ATOM 1476 N N . LEU A 1 193 ? -23.974 7.660 -8.575 1.00 8.16 191 LEU A N 1
ATOM 1477 C CA . LEU A 1 193 ? -23.870 7.731 -10.031 1.00 8.79 191 LEU A CA 1
ATOM 1478 C C . LEU A 1 193 ? -24.706 8.878 -10.585 1.00 8.98 191 LEU A C 1
ATOM 1479 O O . LEU A 1 193 ? -24.281 9.594 -11.490 1.00 9.59 191 LEU A O 1
ATOM 1484 N N . GLN A 1 194 ? -25.901 9.052 -10.034 1.00 9.33 192 GLN A N 1
ATOM 1485 C CA . GLN A 1 194 ? -26.794 10.108 -10.493 1.00 10.99 192 GLN A CA 1
ATOM 1486 C C . GLN A 1 194 ? -26.236 11.500 -10.234 1.00 11.36 192 GLN A C 1
ATOM 1487 O O . GLN A 1 194 ? -26.607 12.450 -10.911 1.00 12.99 192 GLN A O 1
ATOM 1493 N N . SER A 1 195 ? -25.338 11.619 -9.264 1.00 10.98 193 SER A N 1
ATOM 1494 C CA . SER A 1 195 ? -24.766 12.916 -8.911 1.00 10.84 193 SER A CA 1
ATOM 1495 C C . SER A 1 195 ? -23.575 13.345 -9.775 1.00 10.55 193 SER A C 1
ATOM 1496 O O . SER A 1 195 ? -23.179 14.507 -9.756 1.00 11.69 193 SER A O 1
ATOM 1499 N N . LEU A 1 196 ? -22.995 12.420 -10.532 1.00 9.25 194 LEU A N 1
ATOM 1500 C CA . LEU A 1 196 ? -21.714 12.706 -11.186 1.00 9.41 194 LEU A CA 1
ATOM 1501 C C . LEU A 1 196 ? -21.845 13.552 -12.445 1.00 9.83 194 LEU A C 1
ATOM 1502 O O . LEU A 1 196 ? -22.630 13.241 -13.353 1.00 10.78 194 LEU A O 1
ATOM 1507 N N . ASN A 1 197 ? -21.045 14.609 -12.518 1.00 9.72 195 ASN A N 1
ATOM 1508 C CA . ASN A 1 197 ? -21.088 15.533 -13.647 1.00 9.82 195 ASN A CA 1
ATOM 1509 C C . ASN A 1 197 ? -20.137 15.100 -14.754 1.00 9.15 195 ASN A C 1
ATOM 1510 O O . ASN A 1 197 ? -19.191 15.820 -15.109 1.00 10.12 195 ASN A O 1
ATOM 1515 N N . THR A 1 198 ? -20.401 13.916 -15.292 1.00 8.98 196 THR A N 1
ATOM 1516 C CA . THR A 1 198 ? -19.661 13.381 -16.426 1.00 9.37 196 THR A CA 1
ATOM 1517 C C . THR A 1 198 ? -20.672 12.716 -17.354 1.00 10.18 196 THR A C 1
ATOM 1518 O O . THR A 1 198 ? -21.680 12.190 -16.898 1.00 11.82 196 THR A O 1
ATOM 1522 N N . PRO A 1 199 ? -20.412 12.746 -18.667 1.00 10.01 197 PRO A N 1
ATOM 1523 C CA . PRO A 1 199 ? -21.357 12.137 -19.609 1.00 10.70 197 PRO A CA 1
ATOM 1524 C C . PRO A 1 199 ? -21.226 10.610 -19.667 1.00 10.30 197 PRO A C 1
ATOM 1525 O O . PRO A 1 199 ? -22.154 9.922 -20.112 1.00 10.66 197 PRO A O 1
ATOM 1529 N N . AR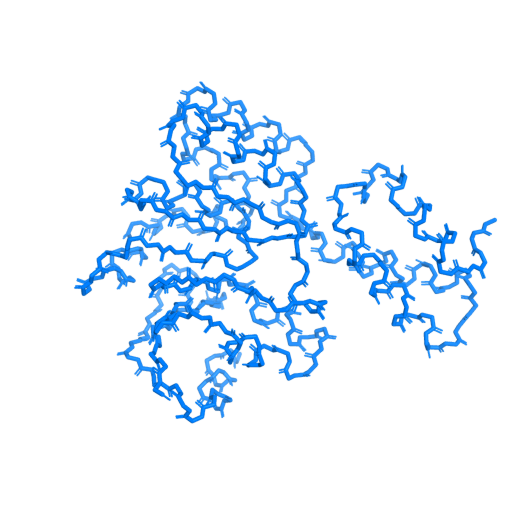G A 1 200 ? -20.081 10.091 -19.228 1.00 9.71 198 ARG A N 1
ATOM 1530 C CA . ARG A 1 200 ? -19.808 8.661 -19.249 1.00 9.98 198 ARG A CA 1
ATOM 1531 C C . ARG A 1 200 ? -19.092 8.263 -17.969 1.00 8.46 198 ARG A C 1
ATOM 1532 O O . ARG A 1 200 ? -18.434 9.094 -17.322 1.00 7.91 198 ARG A O 1
ATOM 1540 N N . MET A 1 201 ? -19.222 6.986 -17.624 1.00 7.63 199 MET A N 1
ATOM 1541 C CA . MET A 1 201 ? -18.610 6.436 -16.424 1.00 7.70 199 MET A CA 1
ATOM 1542 C C . MET A 1 201 ? -18.133 5.026 -16.688 1.00 6.95 199 MET A C 1
ATOM 1543 O O . MET A 1 201 ? -18.655 4.334 -17.565 1.00 8.46 199 MET A O 1
ATOM 1548 N N . ALA A 1 202 ? -17.137 4.598 -15.918 1.00 6.54 200 ALA A N 1
ATOM 1549 C CA . ALA A 1 202 ? -16.680 3.216 -15.908 1.00 5.95 200 ALA A CA 1
ATOM 1550 C C . ALA A 1 202 ? -16.805 2.734 -14.473 1.00 5.86 200 ALA A C 1
ATOM 1551 O O . ALA A 1 202 ? -16.218 3.338 -13.559 1.00 6.20 200 ALA A O 1
ATOM 1553 N N . VAL A 1 203 ? -17.608 1.690 -14.276 1.00 6.00 201 VAL A N 1
ATOM 1554 C CA . VAL A 1 203 ? -17.920 1.162 -12.949 1.00 6.41 201 VAL A CA 1
ATOM 1555 C C . VAL A 1 203 ? -17.366 -0.244 -12.860 1.00 6.66 201 VAL A C 1
ATOM 1556 O O . VAL A 1 203 ? -17.604 -1.041 -13.757 1.00 7.92 201 VAL A O 1
ATOM 1560 N N . SER A 1 204 ? -16.643 -0.571 -11.788 1.00 6.61 202 SER A N 1
ATOM 1561 C CA . SER A 1 204 ? -16.097 -1.924 -11.669 1.00 6.90 202 SER A CA 1
ATOM 1562 C C . SER A 1 204 ? -16.434 -2.586 -10.349 1.00 6.83 202 SER A C 1
ATOM 1563 O O . SER A 1 204 ? -16.630 -1.922 -9.326 1.00 7.63 202 SER A O 1
ATOM 1566 N N . PHE A 1 205 ? -16.471 -3.913 -10.399 1.00 7.29 203 PHE A N 1
ATOM 1567 C CA . PHE A 1 205 ? -16.756 -4.753 -9.256 1.00 8.29 203 PHE A CA 1
ATOM 1568 C C . PHE A 1 205 ? -15.716 -5.860 -9.220 1.00 9.22 203 PHE A C 1
ATOM 1569 O O . PHE A 1 205 ? -15.261 -6.320 -10.260 1.00 9.45 203 PHE A O 1
ATOM 1577 N N . PRO A 1 206 ? -15.362 -6.342 -8.020 1.00 11.92 204 PRO A N 1
ATOM 1578 C CA . PRO A 1 206 ? -14.542 -7.557 -7.954 1.00 13.73 204 PRO A CA 1
ATOM 1579 C C . PRO A 1 206 ? -15.313 -8.745 -8.532 1.00 14.46 204 PRO A C 1
ATOM 1580 O O . PRO A 1 206 ? -16.537 -8.816 -8.388 1.00 15.30 204 PRO A O 1
ATOM 1584 N N . THR A 1 207 ? -14.607 -9.667 -9.177 1.00 15.90 205 THR A N 1
ATOM 1585 C CA . THR A 1 207 ? -15.240 -10.827 -9.795 1.00 18.13 205 THR A CA 1
ATOM 1586 C C . THR A 1 207 ? -14.218 -11.953 -9.992 1.00 20.79 205 THR A C 1
ATOM 1587 O O . THR A 1 207 ? -13.026 -11.703 -10.102 1.00 20.35 205 THR A O 1
ATOM 1591 N N . ARG A 1 208 ? -14.682 -13.197 -9.949 1.00 23.89 206 ARG A N 1
ATOM 1592 C CA . ARG A 1 208 ? -14.137 -14.223 -10.816 1.00 26.33 206 ARG A CA 1
ATOM 1593 C C . ARG A 1 208 ? -15.287 -14.009 -11.750 1.00 27.96 206 ARG A C 1
ATOM 1594 O O . ARG A 1 208 ? -15.185 -14.077 -12.970 1.00 29.06 206 ARG A O 1
ATOM 1596 N N . ASN A 1 220 ? -23.224 -11.651 -6.781 1.00 19.63 218 ASN A N 1
ATOM 1597 C CA . ASN A 1 220 ? -24.405 -11.193 -7.498 1.00 18.23 218 ASN A CA 1
ATOM 1598 C C . ASN A 1 220 ? -24.324 -9.701 -7.918 1.00 16.16 218 ASN A C 1
ATOM 1599 O O . ASN A 1 220 ? -25.351 -9.069 -8.149 1.00 14.69 218 ASN A O 1
ATOM 1604 N N . TYR A 1 221 ? -23.111 -9.157 -8.049 1.00 16.14 219 TYR A N 1
ATOM 1605 C CA . TYR A 1 221 ? -22.950 -7.749 -8.436 1.00 15.32 219 TYR A CA 1
ATOM 1606 C C . TYR A 1 221 ? -23.504 -7.419 -9.817 1.00 13.73 219 TYR A C 1
ATOM 1607 O O . TYR A 1 221 ? -24.101 -6.363 -9.986 1.00 13.33 219 TYR A O 1
ATOM 1616 N N . ALA A 1 222 ? -23.314 -8.307 -10.791 1.00 13.31 220 ALA A N 1
ATOM 1617 C CA . ALA A 1 222 ? -23.832 -8.045 -12.135 1.00 12.65 220 ALA A CA 1
ATOM 1618 C C . ALA A 1 222 ? -25.343 -7.892 -12.100 1.00 11.72 220 ALA A C 1
ATOM 1619 O O . ALA A 1 222 ? -25.890 -6.937 -12.640 1.00 12.25 220 ALA A O 1
ATOM 1621 N N . ALA A 1 223 ? -26.015 -8.844 -11.461 1.00 11.17 221 ALA A N 1
ATOM 1622 C CA . ALA A 1 223 ? -27.469 -8.800 -11.359 1.00 10.79 221 ALA A CA 1
ATOM 1623 C C . ALA A 1 223 ? -27.902 -7.548 -10.593 1.00 10.94 221 ALA A C 1
ATOM 1624 O O . ALA A 1 223 ? -28.838 -6.854 -10.995 1.00 11.63 221 ALA A O 1
ATOM 1626 N N . TRP A 1 224 ? -27.229 -7.259 -9.481 1.00 11.06 222 TRP A N 1
ATOM 1627 C CA . TRP A 1 224 ? -27.578 -6.082 -8.704 1.00 12.13 222 TRP A CA 1
ATOM 1628 C C . TRP A 1 224 ? -27.454 -4.813 -9.546 1.00 12.14 222 TRP A C 1
ATOM 1629 O O . TRP A 1 224 ? -28.353 -3.972 -9.565 1.00 12.45 222 TRP A O 1
ATOM 1640 N N . PHE A 1 225 ? -26.330 -4.676 -10.243 1.00 11.45 223 PHE A N 1
ATOM 1641 C CA . PHE A 1 225 ? -26.071 -3.474 -11.020 1.00 11.46 223 PHE A CA 1
ATOM 1642 C C . PHE A 1 225 ? -27.026 -3.329 -12.201 1.00 11.47 223 PHE A C 1
ATOM 1643 O O . PHE A 1 225 ? -27.605 -2.271 -12.422 1.00 11.70 223 PHE A O 1
ATOM 1651 N N . GLU A 1 226 ? -27.185 -4.402 -12.964 1.00 10.43 224 GLU A N 1
ATOM 1652 C CA . GLU A 1 226 ? -28.029 -4.363 -14.152 1.00 11.08 224 GLU A CA 1
ATOM 1653 C C . GLU A 1 226 ? -29.494 -4.150 -13.794 1.00 11.93 224 GLU A C 1
ATOM 1654 O O . GLU A 1 226 ? -30.218 -3.478 -14.526 1.00 13.59 224 GLU A O 1
ATOM 1660 N N . GLY A 1 227 ? -29.924 -4.698 -12.664 1.00 12.22 225 GLY A N 1
ATOM 1661 C CA . GLY A 1 227 ? -31.304 -4.536 -12.252 1.00 13.16 225 GLY A CA 1
ATOM 1662 C C . GLY A 1 227 ? -31.594 -3.184 -11.621 1.00 14.22 225 GLY A C 1
ATOM 1663 O O . GLY A 1 227 ? -32.734 -2.713 -11.639 1.00 15.60 225 GLY A O 1
ATOM 1664 N N . GLY A 1 228 ? -30.565 -2.543 -11.074 1.00 13.49 226 GLY A N 1
ATOM 1665 C CA . GLY A 1 228 ? -30.763 -1.327 -10.309 1.00 13.11 226 GLY A CA 1
ATOM 1666 C C . GLY A 1 228 ? -30.346 -0.038 -10.984 1.00 12.51 226 GLY A C 1
ATOM 1667 O O . GLY A 1 228 ? -30.660 1.035 -10.499 1.00 12.64 226 GLY A O 1
ATOM 1668 N N . LEU A 1 229 ? -29.628 -0.127 -12.097 1.00 12.65 227 LEU A N 1
ATOM 1669 C CA . LEU A 1 229 ? -29.121 1.072 -12.755 1.00 12.64 227 LEU A CA 1
ATOM 1670 C C . LEU A 1 229 ? -30.274 1.954 -13.222 1.00 12.93 227 LEU A C 1
ATOM 1671 O O . LEU A 1 229 ? -31.133 1.501 -13.969 1.00 13.67 227 LEU A O 1
ATOM 1676 N N . PRO A 1 230 ? -30.320 3.212 -12.764 1.00 12.55 228 PRO A N 1
ATOM 1677 C CA . PRO A 1 230 ? -31.456 4.066 -13.127 1.00 13.81 228 PRO A CA 1
ATOM 1678 C C . PRO A 1 230 ? -31.619 4.249 -14.635 1.00 14.67 228 PRO A C 1
ATOM 1679 O O . PRO A 1 230 ? -30.647 4.155 -15.384 1.00 14.26 228 PRO A O 1
ATOM 1683 N N . ALA A 1 231 ? -32.855 4.503 -15.058 1.00 15.68 229 ALA A N 1
ATOM 1684 C CA . ALA A 1 231 ? -33.216 4.510 -16.471 1.00 17.26 229 ALA A CA 1
ATOM 1685 C C . ALA A 1 231 ? -32.481 5.539 -17.327 1.00 17.59 229 ALA A C 1
ATOM 1686 O O . ALA A 1 231 ? -32.390 5.375 -18.540 1.00 18.81 229 ALA A O 1
ATOM 1688 N N . GLU A 1 232 ? -31.957 6.595 -16.714 1.00 16.67 230 GLU A N 1
ATOM 1689 C CA . GLU A 1 232 ? -31.259 7.619 -17.491 1.00 16.36 230 GLU A CA 1
ATOM 1690 C C . GLU A 1 232 ? -29.864 7.183 -17.923 1.00 15.02 230 GLU A C 1
ATOM 1691 O O . GLU A 1 232 ? -29.189 7.904 -18.660 1.00 16.39 230 GLU A O 1
ATOM 1697 N N . PHE A 1 233 ? -29.422 6.020 -17.451 1.00 13.41 231 PHE A N 1
ATOM 1698 C CA . PHE A 1 233 ? -28.146 5.471 -17.885 1.00 13.33 231 PHE A CA 1
ATOM 1699 C C . PHE A 1 233 ? -28.345 4.319 -18.845 1.00 13.91 231 PHE A C 1
ATOM 1700 O O . PHE A 1 233 ? -29.298 3.542 -18.736 1.00 15.40 231 PHE A O 1
ATOM 1708 N N . GLU A 1 234 ? -27.403 4.201 -19.768 1.00 12.97 232 GLU A N 1
ATOM 1709 C CA . GLU A 1 234 ? -27.359 3.099 -20.708 1.00 13.35 232 GLU A CA 1
ATOM 1710 C C . GLU A 1 234 ? -26.020 2.374 -20.551 1.00 12.18 232 GLU A C 1
ATOM 1711 O O . GLU A 1 234 ? -24.978 3.015 -20.466 1.00 12.61 232 GLU A O 1
ATOM 1717 N N . ILE A 1 235 ? -26.058 1.044 -20.498 1.00 11.60 233 ILE A N 1
ATOM 1718 C CA . ILE A 1 235 ? -24.842 0.243 -20.536 1.00 11.91 233 ILE A CA 1
ATOM 1719 C C . ILE A 1 235 ? -24.368 0.095 -21.973 1.00 12.22 233 ILE A C 1
ATOM 1720 O O . ILE A 1 235 ? -25.071 -0.453 -22.820 1.00 13.55 233 ILE A O 1
ATOM 1725 N N . GLU A 1 236 ? -23.170 0.588 -22.243 1.00 11.99 234 GLU A N 1
ATOM 1726 C CA . GLU A 1 236 ? -22.588 0.535 -23.568 1.00 13.04 234 GLU A CA 1
ATOM 1727 C C . GLU A 1 236 ? -21.721 -0.707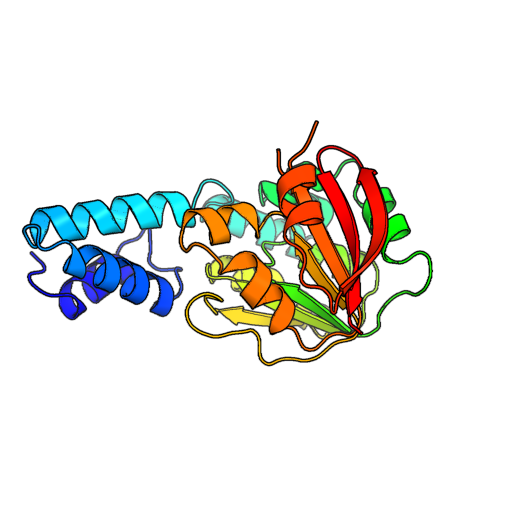 -23.763 1.00 13.03 234 GLU A C 1
ATOM 1728 O O . GLU A 1 236 ? -21.660 -1.244 -24.863 1.00 15.27 234 GLU A O 1
ATOM 1734 N N . ASP A 1 237 ? -21.045 -1.161 -22.710 1.00 12.14 235 ASP A N 1
ATOM 1735 C CA . ASP A 1 237 ? -20.251 -2.388 -22.792 1.00 12.80 235 ASP A CA 1
ATOM 1736 C C . ASP A 1 237 ? -20.039 -2.949 -21.395 1.00 11.12 235 ASP A C 1
ATOM 1737 O O . ASP A 1 237 ? -20.205 -2.241 -20.399 1.00 10.15 235 ASP A O 1
ATOM 1742 N N . LYS A 1 238 ? -19.658 -4.218 -21.342 1.00 11.73 236 LYS A N 1
ATOM 1743 C CA . LYS A 1 238 ? -19.507 -4.965 -20.111 1.00 11.83 236 LYS A CA 1
ATOM 1744 C C . LYS A 1 238 ? -18.454 -6.031 -20.371 1.00 11.74 236 LYS A C 1
ATOM 1745 O O . LYS A 1 238 ? -18.574 -6.768 -21.345 1.00 12.98 236 LYS A O 1
ATOM 1751 N N . LYS A 1 239 ? -17.430 -6.126 -19.528 1.00 10.37 237 LYS A N 1
ATOM 1752 C CA . LYS A 1 239 ? -16.403 -7.126 -19.752 1.00 11.49 237 LYS A CA 1
ATOM 1753 C C . LYS A 1 239 ? -15.723 -7.486 -18.446 1.00 11.07 237 LYS A C 1
ATOM 1754 O O . LYS A 1 239 ? -15.583 -6.649 -17.569 1.00 10.98 237 LYS A O 1
ATOM 1760 N N . THR A 1 240 ? -15.293 -8.734 -18.325 1.00 11.49 238 THR A N 1
ATOM 1761 C CA . THR A 1 240 ? -14.439 -9.134 -17.214 1.00 11.92 238 THR A CA 1
ATOM 1762 C C . THR A 1 240 ? -12.992 -9.056 -17.660 1.00 11.36 238 THR A C 1
ATOM 1763 O O . THR A 1 240 ? -12.619 -9.682 -18.647 1.00 12.14 238 THR A O 1
ATOM 1767 N N . ILE A 1 241 ? -12.193 -8.274 -16.938 1.00 10.45 239 ILE A N 1
ATOM 1768 C CA . ILE A 1 241 ? -10.785 -8.114 -17.240 1.00 10.95 239 ILE A CA 1
ATOM 1769 C C . ILE A 1 241 ? -10.040 -8.356 -15.942 1.00 12.02 239 ILE A C 1
ATOM 1770 O O . ILE A 1 241 ? -10.251 -7.652 -14.959 1.00 11.82 239 ILE A O 1
ATOM 1775 N N . GLY A 1 242 ? -9.188 -9.372 -15.923 1.00 13.84 240 GLY A N 1
ATOM 1776 C CA . GLY A 1 242 ? -8.563 -9.798 -14.684 1.00 15.48 240 GLY A CA 1
ATOM 1777 C C . GLY A 1 242 ? -9.621 -10.224 -13.680 1.00 16.89 240 GLY A C 1
ATOM 1778 O O . GLY A 1 242 ? -10.489 -11.036 -13.986 1.00 18.65 240 GLY A O 1
ATOM 1779 N N . THR A 1 243 ? -9.556 -9.678 -12.471 1.00 17.16 241 THR A N 1
ATOM 1780 C CA . THR A 1 243 ? -10.561 -10.004 -11.463 1.00 16.98 241 THR A CA 1
ATOM 1781 C C . THR A 1 243 ? -11.527 -8.842 -11.241 1.00 14.66 241 THR A C 1
ATOM 1782 O O . THR A 1 243 ? -12.043 -8.664 -10.135 1.00 14.39 241 THR A O 1
ATOM 1786 N N . GLU A 1 244 ? -11.770 -8.059 -12.292 1.00 12.91 242 GLU A N 1
ATOM 1787 C CA . GLU A 1 244 ? -12.771 -7.002 -12.242 1.00 11.63 242 GLU A CA 1
ATOM 1788 C C . GLU A 1 244 ? -13.796 -7.183 -13.346 1.00 10.46 242 GLU A C 1
ATOM 1789 O O . GLU A 1 244 ? -13.466 -7.515 -14.486 1.00 11.26 242 GLU A O 1
ATOM 1795 N N . LEU A 1 245 ? -15.046 -6.949 -12.985 1.00 9.05 243 LEU A N 1
ATOM 1796 C CA . LEU A 1 245 ? -16.143 -6.826 -13.933 1.00 9.20 243 LEU A CA 1
ATOM 1797 C C . LEU A 1 245 ? -16.328 -5.338 -14.172 1.00 8.19 243 LEU A C 1
ATOM 1798 O O . LEU A 1 245 ? -16.550 -4.585 -13.218 1.00 8.27 243 LEU A O 1
ATOM 1803 N N . ILE A 1 246 ? -16.233 -4.911 -15.429 1.00 8.24 244 ILE A N 1
ATOM 1804 C CA . ILE A 1 246 ? -16.268 -3.491 -15.761 1.00 8.53 244 ILE A CA 1
ATOM 1805 C C . ILE A 1 246 ? -17.436 -3.180 -16.682 1.00 7.96 244 ILE A C 1
ATOM 1806 O O . ILE A 1 246 ? -17.633 -3.848 -17.703 1.00 9.23 244 ILE A O 1
ATOM 1811 N N . TYR A 1 247 ? -18.188 -2.149 -16.315 1.00 7.43 245 TYR A N 1
ATOM 1812 C CA . TYR A 1 247 ? -19.256 -1.602 -17.146 1.00 7.69 245 TYR A CA 1
ATOM 1813 C C . TYR A 1 247 ? -18.874 -0.224 -17.640 1.00 7.30 245 TYR A C 1
ATOM 1814 O O . TYR A 1 247 ? -18.409 0.614 -16.856 1.00 7.85 245 TYR A O 1
ATOM 1823 N N . LEU A 1 248 ? -19.123 0.020 -18.922 1.00 7.50 246 LEU A N 1
ATOM 1824 C CA . LEU A 1 248 ? -19.031 1.358 -19.496 1.00 8.14 246 LEU A CA 1
ATOM 1825 C C . LEU A 1 248 ? -20.457 1.853 -19.672 1.00 8.10 246 LEU A C 1
ATOM 1826 O O . LEU A 1 248 ? -21.270 1.207 -20.347 1.00 8.90 246 LEU A O 1
ATOM 1831 N N . ILE A 1 249 ? -20.781 2.961 -19.021 1.00 8.40 247 ILE A N 1
ATOM 1832 C CA . ILE A 1 249 ? -22.134 3.491 -19.083 1.00 9.04 247 ILE A CA 1
ATOM 1833 C C . ILE A 1 249 ? -22.141 4.932 -19.567 1.00 8.91 247 ILE A C 1
ATOM 1834 O O . ILE A 1 249 ? -21.149 5.653 -19.431 1.00 8.82 247 ILE A O 1
ATOM 1839 N N . LYS A 1 250 ? -23.275 5.329 -20.134 1.00 10.43 248 LYS A N 1
ATOM 1840 C CA . LYS A 1 250 ? -23.480 6.679 -20.626 1.00 12.43 248 LYS A CA 1
ATOM 1841 C C . LYS A 1 250 ? -24.721 7.257 -19.979 1.00 12.75 248 LYS A C 1
ATOM 1842 O O . LYS A 1 250 ? -25.721 6.566 -19.803 1.00 13.55 248 LYS A O 1
ATOM 1848 N N . LYS A 1 251 ? -24.652 8.531 -19.613 1.00 14.91 249 LYS A N 1
ATOM 1849 C CA . LYS A 1 251 ? -25.810 9.190 -19.032 1.00 19.66 249 LYS A CA 1
ATOM 1850 C C . LYS A 1 251 ? -26.601 9.962 -20.071 1.00 23.01 249 LYS A C 1
ATOM 1851 O O . LYS A 1 251 ? -26.062 10.821 -20.769 1.00 24.50 249 LYS A O 1
ATOM 1857 N N . ASN A 1 252 ? -27.885 9.651 -20.164 1.00 25.07 250 ASN A N 1
ATOM 1858 C CA . ASN A 1 252 ? -28.792 10.398 -21.022 1.00 27.94 250 ASN A CA 1
ATOM 1859 C C . ASN A 1 252 ? -29.646 11.351 -20.203 1.00 30.13 250 ASN A C 1
ATOM 1860 O O . ASN A 1 252 ? -30.446 10.926 -19.373 1.00 31.24 250 ASN A O 1
#

CATH classification: 1.10.8.10 (+1 more: 3.40.50.150)

Secondary structure (DSSP, 8-state):
---SHHHHHHHHHHSTTTTTB-HHHHHHHHHHHHTT---HHHHHHHHHHHHHHHHTTS--HHHHHHHHHHHHTT-HHHHHTTSHHHHHHGGGHHHHHHHHTSS---SEEEEET-TTTHHHHHHTT-SEEEEEESBHHHHHHHHHHHHHTT-EEEEEE--TTTS----B-SEEEEES-HHHHHHHSTTHHHHHHHH-B-SEEEEEEE---HHHHHHHHS-TTEEEEEEEEETTEEEEEEEE-

Foldseek 3Di:
DDQDLVSLLVVQCPDPVCVQFASVLLSVLLVVLVVVVDGPVVSSVSSVVVVCVQVPDFADPVLLVVLLVCLVVVNLLSNLCSGVVSVLCSVQVVVVVCVQQVVHQWQEEEEEQNQLVVSSVVVVVRQAYEYEHGGVSSCVRVVVSCVVVVGHYHYYNDDCVVPADPDATAEYEAEQHLVVQCVVPPPVSLVNVVRYRHQKYKYKHFACCVVVVCVVPNDPQKDFPDWDDTRRIIITIIGGD

Solvent-accessible surface area: 11673 Å² total; per-residue (Å²): 246,30,129,66,38,88,75,0,25,88,49,0,38,82,23,170,104,7,164,37,7,1,66,78,0,0,107,31,0,0,68,63,8,60,47,134,161,112,60,40,157,95,3,16,102,36,0,82,99,53,0,108,51,33,21,31,96,87,20,73,103,124,22,18,143,42,0,41,62,6,6,96,87,51,61,12,145,118,0,4,29,46,11,40,21,2,130,109,10,36,98,72,27,88,67,2,0,80,26,16,12,93,105,135,79,11,144,38,0,0,3,0,34,4,6,0,5,0,0,1,0,54,102,65,60,3,55,0,0,14,0,0,20,32,39,59,7,5,2,85,7,0,30,79,6,1,186,121,80,139,24,77,19,52,36,23,60,35,6,24,34,62,44,80,3,83,70,59,16,60,16,0,0,0,16,35,9,0,12,52,7,45,182,47,75,95,44,9,0,22,52,10,0,80,36,4,78,7,71,99,1,0,0,0,0,69,39,131,170,81,31,71,79,0,81,72,36,27,24,105,56,14,86,64,78,69,94,107,67,10,42,81,6,13,0,0,28,1,59,68,106

Organism: Escherichia coli (NCBI:txid562)

InterPro domains:
  IPR010769 Ribosomal RNA aminoglycoside-resistance methyltransferase, Gram-negative bacteria [PIRSF015852] (1-250)
  IPR025981 Ribosomal RNA aminoglycoside-resistance methyltransferase [PF07091] (13-245)
  IPR029063 S-adenosyl-L-methionine-dependent methyltransferase superfamily [G3DSA:3.40.50.150] (57-251)
  IPR029063 S-adenosyl-L-methionine-dependent methyltransferase superfamily [SSF53335] (93-207)

Radius of gyration: 18.23 Å; Cα contacts (8 Å, |Δi|>4): 386; chains: 1; bounding box: 46×34×56 Å

Sequence (241 aa):
YPMNINDALTSILASKKYRALCPDTVRRILTEEWGRHKSPKQTVEAARTRLHGICGAYVTPESLKAAAAALSAGDVKKALSLHASTKERLAELDTLYDFIFSAETPRRVLDIACGLNPLALYERGIASVWGCDIHQGLGDVITPFAREKDWDFTFALQDVLCAPPAEAGDLALIFKLLPLLEREQAGSAMALLQSLNTPRMAVSFPTRNYAAWFEGGLPAEFEIEDKKTIGTELIYLIKKN

B-factor: mean 15.65, std 9.97, range [4.24, 51.71]

Nearest PDB structures (foldseek):
  3frh-assembly1_A  TM=1.004E+00  e=6.766E-52  Escherichia coli
  3b89-assembly1_A  TM=9.823E-01  e=3.468E-45  Escherichia coli
  6pi9-assembly1_A-2  TM=9.192E-01  e=1.477E-26  Klebsiella pneumoniae
  3lcv-assembly1_B  TM=8.964E-01  e=7.570E-20  Micromonospora zionensis
  7phd-assembly1_B  TM=6.154E-01  e=7.754E-07  Streptomyces peucetius